Protein 8C3N (pdb70)

Foldseek 3Di:
DAAALQAPLVCVLVVRHFFFLWEEEEAEAPPLQQVLSVLLSQQRQCDPVVSRHPVAAEEEEAAPPPDDLVLNLLLQVVVVHHSVVSSVRYHYDYQP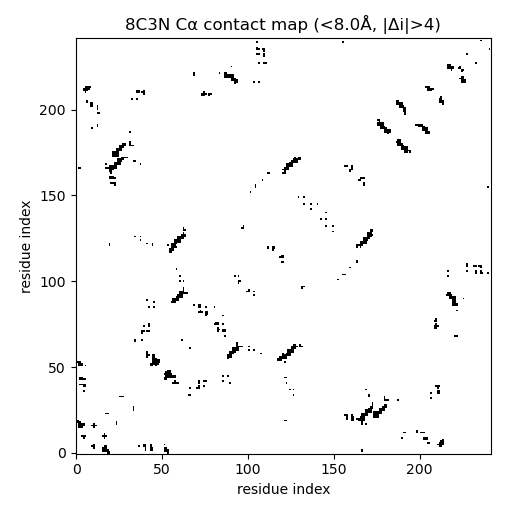ALVSVQVVLVVVLVQQVVQVDSHGYAEYEYEALCPRLCVVCVVNVVDVVSVVSSVVSVVSVSVCSNVRRHGYYHYYVTPWYKYWDADPPRFIKIATDPDPPGDGDIGTWDQDSNRIYD/DDDDAPPVGHDDDDDPVNVVVVCVVPVD

Radius of gyration: 17.11 Å; Cα contacts (8 Å, |Δi|>4): 538; chains: 2; bounding box: 44×44×44 Å

InterPro domains:
  IPR003583 Helix-hairpin-helix DNA-binding motif, class 1 [SM00278] (35-54)
  IPR003583 Helix-hairpin-helix DNA-binding motif, class 1 [SM00278] (68-87)
  IPR003593 AAA+ ATPase domain [SM00382] (130-319)
  IPR010995 DNA repair Rad51/transcription factor NusA, alpha-helical [SSF47794] (31-93)
  IPR011938 DNA recombination/repair protein RadA [MF_00348] (34-349)
  IPR011938 DNA recombination/repair protein RadA [TIGR02236] (37-349)
  IPR013632 Rad51-like, C-terminal [PF08423] (106-349)
  IPR016467 DNA recombination and repair protein, RecA-like [PIRSF005856] (31-349)
  IPR020587 DNA recombination and repair protein RecA, monomer-monomer interface [PS50163] (290-349)
  IPR020588 DNA recombination and repair protein RecA-like, ATP-binding domain [PS50162] (109-285)
  IPR027417 P-loop containing nucleoside triphosphate hydrolase [G3DSA:3.40.50.300] (97-349)
  IPR027417 P-loop containing nucleoside triphosphate hydrolase [SSF52540] (111-348)
  IPR060101 SAM-like helix-hairpin-helix tandem [PF14520] (37-90)

Structure (mmCIF, N/CA/C/O backbone):
data_8C3N
#
_entry.id   8C3N
#
_cell.length_a   143.017
_cell.length_b   37.961
_cell.length_c   43.934
_cell.angle_alpha   90.000
_cell.angle_beta   90.000
_cell.angle_gamma   90.000
#
_symmetry.space_group_name_H-M   'P 21 21 2'
#
loop_
_entity.id
_entity.type
_entity.pdbx_description
1 polymer 'DNA repair and recombination protein RadA'
2 polymer 'Breast cancer type 2 susceptibility protein'
3 non-polymer "ADENOSINE-5'-DIPHOSPHATE"
4 non-polymer 'MAGNESIUM ION'
5 non-polymer 4,6-diethylpyrimidin-2-amine
6 water water
#
loop_
_atom_site.group_PDB
_atom_site.id
_atom_site.type_symbol
_atom_site.label_atom_id
_atom_site.label_alt_id
_atom_site.label_comp_id
_atom_site.label_asym_id
_atom_site.label_entity_id
_atom_site.label_seq_id
_atom_site.pdbx_PDB_ins_code
_atom_site.Cartn_x
_atom_site.Cartn_y
_atom_site.Cartn_z
_atom_site.occupancy
_atom_site.B_iso_or_equiv
_atom_site.auth_seq_id
_atom_site.auth_comp_id
_atom_site.auth_asym_id
_atom_site.auth_atom_id
_atom_site.pdbx_PDB_model_num
ATOM 1 N N . GLY A 1 5 ? 10.36000 -13.76000 -43.98900 1.000 29.61460 111 GLY A N 1
ATOM 2 C CA . GLY A 1 5 ? 11.12900 -14.01400 -45.22300 1.000 23.52202 111 GLY A CA 1
ATOM 3 C C . GLY A 1 5 ? 11.03300 -15.46200 -45.67100 1.000 25.36225 111 GLY A C 1
ATOM 4 O O . GLY A 1 5 ? 10.78900 -16.32900 -44.82300 1.000 22.84579 111 GLY A O 1
ATOM 5 N N . ARG A 1 6 ? 11.21600 -15.69900 -46.96800 1.000 23.29224 112 ARG A N 1
ATOM 6 C CA . ARG A 1 6 ? 11.15500 -17.08600 -47.49700 1.000 20.56039 112 ARG A CA 1
ATOM 7 C C . ARG A 1 6 ? 12.42000 -17.40700 -48.29500 1.000 25.27271 112 ARG A C 1
ATOM 8 O O . ARG A 1 6 ? 12.93200 -16.51000 -48.98100 1.000 28.54075 112 ARG A O 1
ATOM 16 N N . ILE A 1 7 ? 12.91300 -18.63700 -48.16500 1.000 18.63224 113 ILE A N 1
ATOM 17 C CA . ILE A 1 7 ? 14.09000 -19.07100 -48.97000 1.000 18.39594 113 ILE A CA 1
ATOM 18 C C . ILE A 1 7 ? 13.61700 -20.10900 -49.98800 1.000 17.23278 113 ILE A C 1
ATOM 19 O O . ILE A 1 7 ? 12.98900 -21.09600 -49.57700 1.000 18.62524 113 ILE A O 1
ATOM 24 N N . SER A 1 8 ? 13.95300 -19.89700 -51.25300 1.000 18.15345 114 SER A N 1
ATOM 25 C CA . SER A 1 8 ? 13.60100 -20.87300 -52.31000 1.000 19.45018 114 SER A CA 1
ATOM 26 C C . SER A 1 8 ? 14.37800 -22.17400 -52.11500 1.000 18.43595 114 SER A C 1
ATOM 27 O O . SER A 1 8 ? 15.54600 -22.11400 -51.70400 1.000 18.09031 114 SER A O 1
ATOM 30 N N . THR A 1 9 ? 13.74600 -23.29800 -52.43400 1.000 19.05069 115 THR A N 1
ATOM 31 C CA . THR A 1 9 ? 14.41700 -24.61700 -52.36200 1.000 17.57374 115 THR A CA 1
ATOM 32 C C . THR A 1 9 ? 15.19200 -24.86400 -53.65600 1.000 18.49110 115 THR A C 1
ATOM 33 O O . THR A 1 9 ? 15.92200 -25.86300 -53.70500 1.000 20.21993 115 THR A O 1
ATOM 37 N N . GLY A 1 10 ? 15.02300 -23.99800 -54.65800 1.000 17.89573 116 GLY A N 1
ATOM 38 C CA . GLY A 1 10 ? 15.64300 -24.22500 -55.97900 1.000 21.72342 116 GLY A CA 1
ATOM 39 C C . GLY A 1 10 ? 14.61800 -24.80300 -56.94000 1.000 22.35095 116 GLY A C 1
ATOM 40 O O . GLY A 1 10 ? 14.83100 -24.70500 -58.15700 1.000 24.10746 116 GLY A O 1
ATOM 41 N N . SER A 1 11 ? 13.53900 -25.37000 -56.39700 1.000 21.32778 117 SER A N 1
ATOM 42 C CA . SER A 1 11 ? 12.46400 -25.97400 -57.22300 1.000 19.44314 117 SER A CA 1
ATOM 43 C C . SER A 1 11 ? 11.20300 -25.10900 -57.16000 1.000 22.03256 117 SER A C 1
ATOM 44 O O . SER A 1 11 ? 10.66900 -24.92200 -56.05900 1.000 22.57836 117 SER A O 1
ATOM 47 N N . LYS A 1 12 ? 10.72800 -24.64700 -58.31700 1.000 22.84135 118 LYS A N 1
ATOM 48 C CA . LYS A 1 12 ? 9.49400 -23.81700 -58.36700 1.000 25.02302 118 LYS A CA 1
ATOM 49 C C . LYS A 1 12 ? 8.30000 -24.64000 -57.87100 1.000 25.19022 118 LYS A C 1
ATOM 50 O O . LYS A 1 12 ? 7.44600 -24.07400 -57.17700 1.000 26.58206 118 LYS A O 1
ATOM 56 N N . SER A 1 13 ? 8.25900 -25.93300 -58.20200 1.000 25.98871 119 SER A N 1
ATOM 57 C CA . SER A 1 13 ? 7.14200 -26.81900 -57.78000 1.000 26.95374 119 SER A CA 1
ATOM 58 C C . SER A 1 13 ? 7.10300 -26.95800 -56.25400 1.000 23.58291 119 SER A C 1
ATOM 59 O O . SER A 1 13 ? 6.02200 -26.81800 -55.66800 1.000 24.90115 119 SER A O 1
ATOM 62 N N . LEU A 1 14 ? 8.25300 -27.24600 -55.63900 1.000 23.08704 120 LEU A N 1
ATOM 63 C CA . LEU A 1 14 ? 8.30700 -27.42200 -54.16400 1.000 24.47108 120 LEU A CA 1
ATOM 64 C C . LEU A 1 14 ? 8.03100 -26.06900 -53.49100 1.000 20.13506 120 LEU A C 1
ATOM 65 O O . LEU A 1 14 ? 7.33400 -26.04900 -52.47400 1.000 22.40635 120 LEU A O 1
ATOM 70 N N . ASP A 1 15 ? 8.55800 -24.98600 -54.06400 1.000 20.76518 121 ASP A N 1
ATOM 71 C CA . ASP A 1 15 ? 8.30900 -23.63000 -53.50600 1.000 21.52070 121 ASP A CA 1
ATOM 72 C C . ASP A 1 15 ? 6.80100 -23.36100 -53.47400 1.000 22.80802 121 ASP A C 1
ATOM 73 O O . ASP A 1 15 ? 6.31200 -22.82900 -52.46800 1.000 23.54011 121 ASP A O 1
ATOM 78 N N . LYS A 1 16 ? 6.10000 -23.73200 -54.54600 1.000 25.63464 122 LYS A N 1
ATOM 79 C CA . LYS A 1 16 ? 4.63800 -23.47300 -54.61700 1.000 26.81864 122 LYS A CA 1
ATOM 80 C C . LYS A 1 16 ? 3.93600 -24.26200 -53.50700 1.000 24.81161 122 LYS A C 1
ATOM 81 O O . LYS A 1 16 ? 3.05500 -23.69300 -52.84500 1.000 29.50543 122 LYS A O 1
ATOM 87 N N . LEU A 1 17 ? 4.33800 -25.51600 -53.28900 1.000 23.50767 123 LEU A N 1
ATOM 88 C CA . LEU A 1 17 ? 3.75400 -26.33100 -52.19500 1.000 26.47785 123 LEU A CA 1
ATOM 89 C C . LEU A 1 17 ? 4.03700 -25.66600 -50.84200 1.000 27.08328 123 LEU A C 1
ATOM 90 O O . LEU A 1 17 ? 3.17300 -25.76000 -49.95700 1.000 26.79141 123 LEU A O 1
ATOM 95 N N . LEU A 1 18 ? 5.19400 -25.01100 -50.69600 1.000 22.76127 124 LEU A N 1
ATOM 96 C CA . LEU A 1 18 ? 5.60800 -24.42100 -49.39300 1.000 25.32249 124 LEU A CA 1
ATOM 97 C C . LEU A 1 18 ? 5.13800 -22.96700 -49.25500 1.000 25.60153 124 LEU A C 1
ATOM 98 O O . LEU A 1 18 ? 5.47200 -22.34400 -48.23800 1.000 28.34404 124 LEU A O 1
ATOM 103 N N . GLY A 1 19 ? 4.40300 -22.45300 -50.24100 1.000 23.43419 125 GLY A N 1
ATOM 104 C CA . GLY A 1 19 ? 3.91700 -21.06200 -50.18000 1.000 24.00795 125 GLY A CA 1
ATOM 105 C C . GLY A 1 19 ? 5.00000 -20.04700 -50.50300 1.000 23.48485 125 GLY A C 1
ATOM 106 O O . GLY A 1 19 ? 4.86400 -18.90000 -50.05800 1.000 26.57673 125 GLY A O 1
ATOM 107 N N . GLY A 1 20 ? 6.03300 -20.44900 -51.24600 1.000 23.50645 126 GLY A N 1
ATOM 108 C CA . GLY A 1 20 ? 7.10900 -19.52400 -51.65200 1.000 24.76033 126 GLY A CA 1
ATOM 109 C C . GLY A 1 20 ? 8.48900 -20.00400 -51.22900 1.000 23.80943 126 GLY A C 1
ATOM 110 O O . GLY A 1 20 ? 9.47700 -19.52200 -51.79700 1.000 28.55813 126 GLY A O 1
ATOM 111 N N . GLY A 1 21 ? 8.54700 -20.93500 -50.27800 1.000 20.77915 127 GLY A N 1
ATOM 112 C CA . GLY A 1 21 ? 9.83300 -21.44100 -49.76700 1.000 21.45153 127 GLY A CA 1
ATOM 113 C C . GLY A 1 21 ? 9.77000 -21.60200 -48.26100 1.000 18.50421 127 GLY A C 1
ATOM 114 O O . GLY A 1 21 ? 8.67200 -21.47500 -47.69600 1.000 22.30105 127 GLY A O 1
ATOM 115 N N . ILE A 1 22 ? 10.91300 -21.87800 -47.63200 1.000 18.25183 128 ILE A N 1
ATOM 116 C CA . ILE A 1 22 ? 10.90100 -22.11700 -46.16000 1.000 18.25438 128 ILE A CA 1
ATOM 117 C C . ILE A 1 22 ? 10.87200 -20.75500 -45.46300 1.000 19.89204 128 ILE A C 1
ATOM 118 O O . ILE A 1 22 ? 11.52000 -19.82600 -45.96100 1.000 21.27955 128 ILE A O 1
ATOM 123 N N . GLU A 1 23 ? 10.17100 -20.67400 -44.33900 1.000 19.76370 129 GLU A N 1
ATOM 124 C CA . GLU A 1 23 ? 9.96300 -19.36000 -43.68400 1.000 19.03045 129 GLU A CA 1
ATOM 125 C C . GLU A 1 23 ? 10.95500 -19.06400 -42.56500 1.000 19.10745 129 GLU A C 1
ATOM 126 O O . GLU A 1 23 ? 11.33900 -19.99500 -41.84300 1.000 18.95999 129 GLU A O 1
ATOM 132 N N . THR A 1 24 ? 11.29700 -17.78700 -42.39800 1.000 19.01928 130 THR A N 1
ATOM 133 C CA . THR A 1 24 ? 12.11700 -17.39400 -41.22700 1.000 18.55826 130 THR A CA 1
ATOM 134 C C . THR A 1 24 ? 11.18700 -17.39600 -40.01000 1.000 18.99892 130 THR A C 1
ATOM 135 O O . THR A 1 24 ? 9.95900 -17.41800 -40.22000 1.000 21.09110 130 THR A O 1
ATOM 139 N N . GLN A 1 25 ? 11.74700 -17.38500 -38.79900 1.000 20.01945 131 GLN A N 1
ATOM 140 C CA . GLN A 1 25 ? 10.93800 -17.42200 -37.54800 1.000 21.19679 131 GLN A CA 1
ATOM 141 C C . GLN A 1 25 ? 10.12500 -18.72100 -37.50000 1.000 22.43949 131 GLN A C 1
ATOM 142 O O . GLN A 1 25 ? 9.07500 -18.74000 -36.84100 1.000 25.17857 131 GLN A O 1
ATOM 148 N N . ALA A 1 26 ? 10.61700 -19.76900 -38.16100 1.000 20.32203 132 ALA A N 1
ATOM 149 C CA . ALA A 1 26 ? 9.89100 -21.05600 -38.19000 1.000 19.05744 132 ALA A CA 1
ATOM 150 C C . ALA A 1 26 ? 10.86300 -22.22800 -38.30600 1.000 18.97207 132 ALA A C 1
ATOM 151 O O . ALA A 1 26 ? 11.98200 -22.02500 -38.80400 1.000 18.42957 132 ALA A O 1
ATOM 153 N N . ILE A 1 27 ? 10.42300 -23.40600 -37.87200 1.000 17.74840 133 ILE A N 1
ATOM 154 C CA . ILE A 1 27 ? 11.23700 -24.63900 -38.05400 1.000 17.65127 133 ILE A CA 1
ATOM 155 C C . ILE A 1 27 ? 10.56200 -25.46000 -39.15300 1.000 18.50552 133 ILE A C 1
ATOM 156 O O . ILE A 1 27 ? 9.38000 -25.80900 -38.98700 1.000 20.52790 133 ILE A O 1
ATOM 161 N N . THR A 1 28 ? 11.26900 -25.69400 -40.25400 1.000 17.14774 134 THR A N 1
ATOM 162 C CA . THR A 1 28 ? 10.73400 -26.59100 -41.30600 1.000 16.92328 134 THR A CA 1
ATOM 163 C C . THR A 1 28 ? 11.43600 -27.94000 -41.14200 1.000 17.43087 134 THR A C 1
ATOM 164 O O . THR A 1 28 ? 12.67700 -27.95500 -41.10300 1.000 17.19023 134 THR A O 1
ATOM 168 N N . GLU A 1 29 ? 10.66400 -29.01300 -40.99400 1.000 17.69628 135 GLU A N 1
ATOM 169 C CA . GLU A 1 29 ? 11.25700 -30.35400 -40.79100 1.000 19.24326 135 GLU A CA 1
ATOM 170 C C . GLU A 1 29 ? 10.97000 -31.24200 -41.99700 1.000 20.15295 135 GLU A C 1
ATOM 171 O O . GLU A 1 29 ? 9.80700 -31.27100 -42.43400 1.000 21.77101 135 GLU A O 1
ATOM 177 N N A VAL A 1 30 ? 12.02500 -31.69500 -42.67600 0.280 17.94547 136 VAL A N 1
ATOM 178 N N B VAL A 1 30 ? 12.02600 -31.68800 -42.68200 0.720 17.85853 136 VAL A N 1
ATOM 179 C CA A VAL A 1 30 ? 11.84500 -32.61300 -43.83800 0.280 18.74404 136 VAL A CA 1
ATOM 180 C CA B VAL A 1 30 ? 11.83900 -32.62100 -43.83300 0.720 18.69620 136 VAL A CA 1
ATOM 181 C C A VAL A 1 30 ? 12.19800 -34.02900 -43.37900 0.280 17.92746 136 VAL A C 1
ATOM 182 C C B VAL A 1 30 ? 12.18900 -34.02900 -43.35600 0.720 17.82513 136 VAL A C 1
ATOM 183 O O A VAL A 1 30 ? 13.17400 -34.15700 -42.61800 0.280 18.65363 136 VAL A O 1
ATOM 184 O O B VAL A 1 30 ? 13.16200 -34.16600 -42.59500 0.720 18.66694 136 VAL A O 1
ATOM 191 N N . PHE A 1 31 ? 11.24000 -34.95200 -43.50500 1.000 17.49269 137 PHE A N 1
ATOM 192 C CA . PHE A 1 31 ? 11.49500 -36.35100 -43.09800 1.000 17.29023 137 PHE A CA 1
ATOM 193 C C . PHE A 1 31 ? 11.31900 -37.25800 -44.31000 1.000 16.53897 137 PHE A C 1
ATOM 194 O O . PHE A 1 31 ? 10.61800 -36.89700 -45.26400 1.000 18.76937 137 PHE A O 1
ATOM 202 N N . GLY A 1 32 ? 11.99900 -38.39000 -44.25900 1.000 15.86551 138 GLY A N 1
ATOM 203 C CA . GLY A 1 32 ? 11.93300 -39.35500 -45.36600 1.000 18.87831 138 GLY A CA 1
ATOM 204 C C . GLY A 1 32 ? 13.01300 -40.40500 -45.20400 1.000 17.50627 138 GLY A C 1
ATOM 205 O O . GLY A 1 32 ? 13.92600 -40.20100 -44.38500 1.000 18.20443 138 GLY A O 1
ATOM 206 N N . GLU A 1 33 ? 12.90700 -41.48900 -45.96200 1.000 18.12375 139 GLU A N 1
ATOM 207 C CA . GLU A 1 33 ? 13.88900 -42.59400 -45.84800 1.000 19.87629 139 GLU A CA 1
ATOM 208 C C . GLU A 1 33 ? 15.24500 -42.16100 -46.40500 1.000 19.01725 139 GLU A C 1
ATOM 209 O O . GLU A 1 33 ? 15.30900 -41.13000 -47.09400 1.000 18.73233 139 GLU A O 1
ATOM 215 N N . PHE A 1 34 ? 16.28800 -42.92900 -46.09600 1.000 19.33176 140 PHE A N 1
ATOM 216 C CA . PHE A 1 34 ? 17.62800 -42.66400 -46.67000 1.000 17.57424 140 PHE A CA 1
ATOM 217 C C . PHE A 1 34 ? 17.51400 -42.55900 -48.19400 1.000 18.37789 140 PHE A C 1
ATOM 218 O O . PHE A 1 34 ? 16.83800 -43.40600 -48.79800 1.000 20.39642 140 PHE A O 1
ATOM 226 N N . GLY A 1 35 ? 18.15100 -41.55300 -48.79100 1.000 17.27275 141 GLY A N 1
ATOM 227 C CA . GLY A 1 35 ? 18.15400 -41.40100 -50.25900 1.000 17.72394 141 GLY A CA 1
ATOM 228 C C . GLY A 1 35 ? 16.99800 -40.56100 -50.78200 1.000 15.57406 141 GLY A C 1
ATOM 229 O O . GLY A 1 35 ? 16.85500 -40.49600 -52.00800 1.000 20.25544 141 GLY A O 1
ATOM 230 N N . SER A 1 36 ? 16.22200 -39.92300 -49.89900 1.000 16.15897 142 SER A N 1
ATOM 231 C CA . SER A 1 36 ? 15.01300 -39.16500 -50.33400 1.000 16.68968 142 SER A CA 1
ATOM 232 C C . SER A 1 36 ? 15.34700 -37.71400 -50.71800 1.000 17.18972 142 SER A C 1
ATOM 233 O O . SER A 1 36 ? 14.45900 -37.05400 -51.26600 1.000 19.62949 142 SER A O 1
ATOM 236 N N . GLY A 1 37 ? 16.56800 -37.23800 -50.44800 1.000 15.72431 143 GLY A N 1
ATOM 237 C CA . GLY A 1 37 ? 16.98300 -35.87600 -50.85600 1.000 15.39045 143 GLY A CA 1
ATOM 238 C C . GLY A 1 37 ? 17.08200 -34.86300 -49.72100 1.000 15.25501 143 GLY A C 1
ATOM 239 O O . GLY A 1 37 ? 17.25100 -33.67700 -50.01900 1.000 15.21281 143 GLY A O 1
ATOM 240 N N . LYS A 1 38 ? 17.00000 -35.30100 -48.46700 1.000 14.03920 144 LYS A N 1
ATOM 241 C CA . LYS A 1 38 ? 17.00300 -34.35700 -47.31200 1.000 14.16245 144 LYS A CA 1
ATOM 242 C C . LYS A 1 38 ? 18.30300 -33.54300 -47.27200 1.000 13.54358 144 LYS A C 1
ATOM 243 O O . LYS A 1 38 ? 18.22200 -32.31200 -47.14900 1.000 14.57160 144 LYS A O 1
ATOM 249 N N . THR A 1 39 ? 19.45200 -34.21200 -47.37200 1.000 14.63507 145 THR A N 1
ATOM 250 C CA . THR A 1 39 ? 20.77200 -33.52900 -47.29700 1.000 13.92664 145 THR A CA 1
ATOM 251 C C . THR A 1 39 ? 20.98600 -32.65200 -48.53900 1.000 13.53781 145 THR A C 1
ATOM 252 O O . THR A 1 39 ? 21.53900 -31.55700 -48.40300 1.000 14.29107 145 THR A O 1
ATOM 256 N N . GLN A 1 40 ? 20.54700 -33.12500 -49.70100 1.000 15.00765 146 GLN A N 1
ATOM 257 C CA . GLN A 1 40 ? 20.71000 -32.33800 -50.95200 1.000 14.60293 146 GLN A CA 1
ATOM 258 C C . GLN A 1 40 ? 19.87200 -31.05400 -50.86500 1.000 14.04792 146 GLN A C 1
ATOM 259 O O . GLN A 1 40 ? 20.34700 -30.01000 -51.32300 1.000 14.96639 146 GLN A O 1
ATOM 265 N N . LEU A 1 41 ? 18.67900 -31.13700 -50.27800 1.000 14.53960 147 LEU A N 1
ATOM 266 C CA . LEU A 1 41 ? 17.83200 -29.93000 -50.09900 1.000 14.76890 147 LEU A CA 1
ATOM 267 C C . LEU A 1 41 ? 18.53300 -28.96700 -49.13200 1.000 14.51758 147 LEU A C 1
ATOM 268 O O . LEU A 1 41 ? 18.54900 -27.76400 -49.41400 1.000 14.55382 147 LEU A O 1
ATOM 273 N N . ALA A 1 42 ? 19.11800 -29.48800 -48.05200 1.000 14.20918 148 ALA A N 1
ATOM 274 C CA . ALA A 1 42 ? 19.85700 -28.63400 -47.09300 1.000 14.68429 148 ALA A CA 1
ATOM 275 C C . ALA A 1 42 ? 21.00500 -27.91300 -47.81500 1.000 15.58596 148 ALA A C 1
ATOM 276 O O . ALA A 1 42 ? 21.16400 -26.70500 -47.62100 1.000 15.52482 148 ALA A O 1
ATOM 278 N N . HIS A 1 43 ? 21.77700 -28.64400 -48.61900 1.000 14.49905 149 HIS A N 1
ATOM 279 C CA . HIS A 1 43 ? 22.93100 -28.03100 -49.32900 1.000 15.56578 149 HIS A CA 1
ATOM 280 C C . HIS A 1 43 ? 22.43600 -26.93200 -50.27500 1.000 15.31908 149 HIS A C 1
ATOM 281 O O . HIS A 1 43 ? 23.08000 -25.88000 -50.37600 1.000 15.58458 149 HIS A O 1
ATOM 288 N N . THR A 1 44 ? 21.31700 -27.18400 -50.95800 1.000 14.22010 150 THR A N 1
ATOM 289 C CA . THR A 1 44 ? 20.77800 -26.19500 -51.92900 1.000 15.41677 150 THR A CA 1
ATOM 290 C C . THR A 1 44 ? 20.33400 -24.93000 -51.18200 1.000 15.54655 150 THR A C 1
ATOM 291 O O . THR A 1 44 ? 20.66800 -23.82900 -51.64000 1.000 15.55444 150 THR A O 1
ATOM 295 N N . LEU A 1 45 ? 19.61900 -25.09300 -50.06500 1.000 14.31237 151 LEU A N 1
ATOM 296 C CA . LEU A 1 45 ? 19.14500 -23.92900 -49.27100 1.000 14.99307 151 LEU A CA 1
ATOM 297 C C . LEU A 1 45 ? 20.34900 -23.10400 -48.80000 1.000 15.72955 151 LEU A C 1
ATOM 298 O O . LEU A 1 45 ? 20.22600 -21.87400 -48.74600 1.000 15.87437 151 LEU A O 1
ATOM 303 N N . ALA A 1 46 ? 21.46200 -23.76500 -48.47400 1.000 15.49358 152 ALA A N 1
ATOM 304 C CA . ALA A 1 46 ? 22.65900 -23.06100 -47.95200 1.000 15.21987 152 ALA A CA 1
ATOM 305 C C . ALA A 1 46 ? 23.21200 -22.11300 -49.02000 1.000 16.00060 152 ALA A C 1
ATOM 306 O O . ALA A 1 46 ? 23.87200 -21.13200 -48.65300 1.000 16.89557 152 ALA A O 1
ATOM 308 N N . VAL A 1 47 ? 22.95900 -22.41600 -50.29300 1.000 15.90701 153 VAL A N 1
ATOM 309 C CA . VAL A 1 47 ? 23.38500 -21.51700 -51.40600 1.000 15.35665 153 VAL A CA 1
ATOM 310 C C . VAL A 1 47 ? 22.26600 -20.50900 -51.69600 1.000 16.87681 153 VAL A C 1
ATOM 311 O O . VAL A 1 47 ? 22.56600 -19.31100 -51.78600 1.000 17.78640 153 VAL A O 1
ATOM 315 N N . MET A 1 48 ? 21.01900 -20.97200 -51.80000 1.000 15.99445 154 MET A N 1
ATOM 316 C CA . MET A 1 48 ? 19.88800 -20.08300 -52.18900 1.000 16.74008 154 MET A CA 1
ATOM 317 C C . MET A 1 48 ? 19.73000 -18.90800 -51.21600 1.000 17.42705 154 MET A C 1
ATOM 318 O O . MET A 1 48 ? 19.42400 -17.80600 -51.68400 1.000 17.29414 154 MET A O 1
ATOM 323 N N . VAL A 1 49 ? 19.91500 -19.13400 -49.91600 1.000 15.31049 155 VAL A N 1
ATOM 324 C CA . VAL A 1 49 ? 19.69600 -18.05300 -48.90900 1.000 16.36469 155 VAL A CA 1
ATOM 325 C C . VAL A 1 49 ? 20.61100 -16.85900 -49.21800 1.000 17.37164 155 VAL A C 1
ATOM 326 O O . VAL A 1 49 ? 20.26400 -15.73800 -48.81900 1.000 18.27495 155 VAL A O 1
ATOM 330 N N . 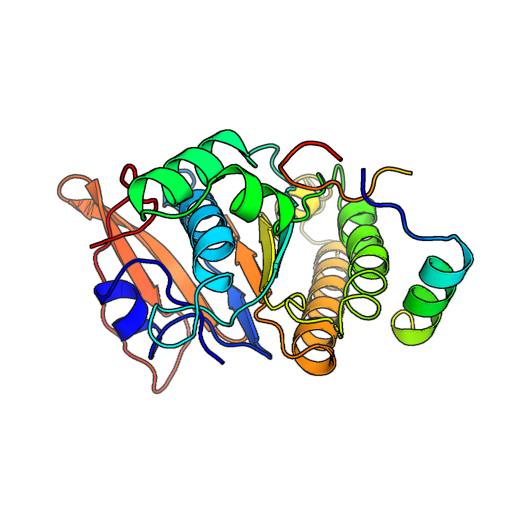GLN A 1 50 ? 21.72100 -17.08700 -49.91800 1.000 18.14411 156 GLN A N 1
ATOM 331 C CA . GLN A 1 50 ? 22.70500 -15.99700 -50.16000 1.000 18.87500 156 GLN A CA 1
ATOM 332 C C . GLN A 1 50 ? 22.21800 -15.05000 -51.26200 1.000 18.85846 156 GLN A C 1
ATOM 333 O O . GLN A 1 50 ? 22.74600 -13.93000 -51.33800 1.000 20.89986 156 GLN A O 1
ATOM 339 N N . LEU A 1 51 ? 21.26200 -15.49100 -52.07900 1.000 19.00376 157 LEU A N 1
ATOM 340 C CA . LEU A 1 51 ? 20.79600 -14.67000 -53.22900 1.000 20.88119 157 LEU A CA 1
ATOM 341 C C . LEU A 1 51 ? 19.87700 -13.54600 -52.75200 1.000 22.06825 157 LEU A C 1
ATOM 342 O O . LEU A 1 51 ? 19.38000 -13.61400 -51.62200 1.000 19.99603 157 LEU A O 1
ATOM 347 N N . PRO A 1 52 ? 19.64100 -12.50100 -53.57300 1.000 19.79837 158 PRO A N 1
ATOM 348 C CA . PRO A 1 52 ? 18.67000 -11.46600 -53.21700 1.000 23.54906 158 PRO A CA 1
ATOM 349 C C . PRO A 1 52 ? 17.24800 -12.04200 -53.28600 1.000 22.94981 158 PRO A C 1
ATOM 350 O O . PRO A 1 52 ? 17.04900 -13.05200 -53.92500 1.000 22.69068 158 PRO A O 1
ATOM 354 N N . PRO A 1 53 ? 16.25800 -11.42000 -52.61800 1.000 24.59766 159 PRO A N 1
ATOM 355 C CA . PRO A 1 53 ? 14.88200 -11.93100 -52.60600 1.000 25.49672 159 PRO A CA 1
ATOM 356 C C . PRO A 1 53 ? 14.29000 -12.16500 -54.00800 1.000 24.57667 159 PRO A C 1
ATOM 357 O O . PRO A 1 53 ? 13.56800 -13.12000 -54.17700 1.000 26.62788 159 PRO A O 1
ATOM 361 N N . GLU A 1 54 ? 14.63000 -11.30800 -54.97000 1.000 26.14600 160 GLU A N 1
ATOM 362 C CA . GLU A 1 54 ? 14.12100 -11.46500 -56.35900 1.000 27.83894 160 GLU A CA 1
ATOM 363 C C . GLU A 1 54 ? 14.60200 -12.79900 -56.93800 1.000 29.38279 160 GLU A C 1
ATOM 364 O O . GLU A 1 54 ? 13.96600 -13.28600 -57.88600 1.000 30.60825 160 GLU A O 1
ATOM 370 N N . GLU A 1 55 ? 15.68800 -13.35200 -56.39300 1.000 24.80837 161 GLU A N 1
ATOM 371 C CA . GLU A 1 55 ? 16.26300 -14.61900 -56.92000 1.000 26.18929 161 GLU A CA 1
ATOM 372 C C . GLU A 1 55 ? 16.02500 -15.77100 -55.93100 1.000 25.94040 161 GLU A C 1
ATOM 373 O O . GLU A 1 55 ? 16.60600 -16.84000 -56.14800 1.000 27.08479 161 GLU A O 1
ATOM 379 N N . GLY A 1 56 ? 15.20000 -15.56200 -54.90300 1.000 22.45062 162 GLY A N 1
ATOM 380 C CA . GLY A 1 56 ? 14.83500 -16.66400 -53.98700 1.000 21.99586 162 GLY A CA 1
ATOM 381 C C . GLY A 1 56 ? 15.59400 -16.68800 -52.66800 1.000 22.04480 162 GLY A C 1
ATOM 382 O O . GLY A 1 56 ? 15.40300 -17.64900 -51.91100 1.000 21.78931 162 GLY A O 1
ATOM 383 N N . GLY A 1 57 ? 16.41300 -15.67500 -52.39200 1.000 19.40844 163 GLY A N 1
ATOM 384 C CA . GLY A 1 57 ? 17.22200 -15.69000 -51.16300 1.000 19.94363 163 GLY A CA 1
ATOM 385 C C . GLY A 1 57 ? 16.88300 -14.56100 -50.20900 1.000 17.91481 163 GLY A C 1
ATOM 386 O O . GLY A 1 57 ? 15.86400 -13.88800 -50.41300 1.000 20.95097 163 GLY A O 1
ATOM 387 N N . LEU A 1 58 ? 17.72400 -14.36900 -49.19400 1.000 19.98847 164 LEU A N 1
ATOM 388 C CA . LEU A 1 58 ? 17.49000 -13.30200 -48.18700 1.000 19.65929 164 LEU A CA 1
ATOM 389 C C . LEU A 1 58 ? 18.79500 -12.53000 -47.96300 1.000 19.10062 164 LEU A C 1
ATOM 390 O O . LEU A 1 58 ? 18.97100 -11.98600 -46.86400 1.000 21.17306 164 LEU A O 1
ATOM 395 N N . ASN A 1 59 ? 19.67000 -12.50800 -48.97000 1.000 19.73478 165 ASN A N 1
ATOM 396 C CA . ASN A 1 59 ? 20.95800 -11.77100 -48.86000 1.000 19.66418 165 ASN A CA 1
ATOM 397 C C . ASN A 1 59 ? 21.63800 -12.18500 -47.55500 1.000 22.04145 165 ASN A C 1
ATOM 398 O O . ASN A 1 59 ? 22.16000 -11.30800 -46.85500 1.000 22.17671 165 ASN A O 1
ATOM 403 N N . GLY A 1 60 ? 21.65800 -13.48600 -47.26400 1.000 18.87296 166 GLY A N 1
ATOM 404 C CA . GLY A 1 60 ? 22.17000 -13.89800 -45.94800 1.000 21.57896 166 GLY A CA 1
ATOM 405 C C . GLY A 1 60 ? 23.23600 -14.97000 -45.95800 1.000 19.83589 166 GLY A C 1
ATOM 406 O O . GLY A 1 60 ? 23.69900 -15.35600 -47.04200 1.000 21.10680 166 GLY A O 1
ATOM 407 N N . SER A 1 61 ? 23.64400 -15.37700 -44.75800 1.000 19.50590 167 SER A N 1
ATOM 408 C CA . SER A 1 61 ? 24.65200 -16.45100 -44.60600 1.000 19.24340 167 SER A CA 1
ATOM 409 C C . SER A 1 61 ? 23.93800 -17.69200 -44.06500 1.000 19.39555 167 SER A C 1
ATOM 410 O O . SER A 1 61 ? 22.80900 -17.55900 -43.56600 1.000 18.04751 167 SER A O 1
ATOM 413 N N . ALA A 1 62 ? 24.58800 -18.84600 -44.16700 1.000 16.77704 168 ALA A N 1
ATOM 414 C CA . ALA A 1 62 ? 23.96100 -20.10200 -43.71300 1.000 16.00255 168 ALA A CA 1
ATOM 415 C C . ALA A 1 62 ? 24.81400 -20.76800 -42.63800 1.000 16.15895 168 ALA A C 1
ATOM 416 O O . ALA A 1 62 ? 26.05000 -20.63700 -42.68900 1.000 17.29280 168 ALA A O 1
ATOM 418 N N . MET A 1 63 ? 24.15700 -21.45200 -41.71000 1.000 16.75455 169 MET A N 1
ATOM 419 C CA . MET A 1 63 ? 24.88200 -22.22800 -40.68100 1.000 17.66242 169 MET A CA 1
ATOM 420 C C . MET A 1 63 ? 24.43600 -23.68300 -40.84300 1.000 15.41236 169 MET A C 1
ATOM 421 O O . MET A 1 63 ? 23.22300 -23.90400 -40.97900 1.000 17.45508 169 MET A O 1
ATOM 426 N N . TYR A 1 64 ? 25.37800 -24.62600 -40.84100 1.000 16.76879 170 TYR A N 1
ATOM 427 C CA . TYR A 1 64 ? 25.03100 -26.04500 -41.10700 1.000 16.23956 170 TYR A CA 1
ATOM 428 C C . TYR A 1 64 ? 25.60400 -26.93900 -40.00400 1.000 16.87207 170 TYR A C 1
ATOM 429 O O . TYR A 1 64 ? 26.83000 -27.05700 -39.91300 1.000 18.25783 170 TYR A O 1
ATOM 438 N N . ILE A 1 65 ? 24.73600 -27.54200 -39.19700 1.000 13.93346 171 ILE A N 1
ATOM 439 C CA . ILE A 1 65 ? 25.19900 -28.52300 -38.17300 1.000 15.79780 171 ILE A CA 1
ATOM 440 C C . ILE A 1 65 ? 25.00000 -29.91600 -38.77500 1.000 15.71945 171 ILE A C 1
ATOM 441 O O . ILE A 1 65 ? 23.84500 -30.26300 -39.08700 1.000 15.92317 171 ILE A O 1
ATOM 446 N N . ASP A 1 66 ? 26.08900 -30.66200 -38.95000 1.000 17.03696 172 ASP A N 1
ATOM 447 C CA . ASP A 1 66 ? 26.04800 -32.00200 -39.58600 1.000 17.18099 172 ASP A CA 1
ATOM 448 C C . ASP A 1 66 ? 26.22200 -33.06600 -38.50100 1.000 17.37123 172 ASP A C 1
ATOM 449 O O . ASP A 1 66 ? 27.23800 -33.02100 -37.80200 1.000 19.55395 172 ASP A O 1
ATOM 454 N N . THR A 1 67 ? 25.26700 -33.98400 -38.37900 1.000 17.57320 173 THR A N 1
ATOM 455 C CA . THR A 1 67 ? 25.38300 -35.07800 -37.38200 1.000 18.36856 173 THR A CA 1
ATOM 456 C C . THR A 1 67 ? 25.65600 -36.40900 -38.08400 1.000 19.39809 173 THR A C 1
ATOM 457 O O . THR A 1 67 ? 25.84600 -37.40200 -37.36800 1.000 20.54975 173 THR A O 1
ATOM 461 N N . GLU A 1 68 ? 25.69700 -36.42800 -39.41800 1.000 17.77863 174 GLU A N 1
ATOM 462 C CA . GLU A 1 68 ? 25.81200 -37.72600 -40.13900 1.000 19.66011 174 GLU A CA 1
ATOM 463 C C . GLU A 1 68 ? 27.05600 -37.77400 -41.03400 1.000 19.89575 174 GLU A C 1
ATOM 464 O O . GLU A 1 68 ? 27.17300 -38.73700 -41.80400 1.000 20.35626 174 GLU A O 1
ATOM 470 N N . ASN A 1 69 ? 27.94200 -36.78700 -40.91100 1.000 17.68081 175 ASN A N 1
ATOM 471 C CA . ASN A 1 69 ? 29.20300 -36.76800 -41.70200 1.000 20.01710 175 ASN A CA 1
ATOM 472 C C . ASN A 1 69 ? 28.87600 -36.73500 -43.20200 1.000 20.44617 175 ASN A C 1
ATOM 473 O O . ASN A 1 69 ? 29.53700 -37.45400 -43.96300 1.000 20.64335 175 ASN A O 1
ATOM 478 N N . THR A 1 70 ? 27.89700 -35.91900 -43.60500 1.000 18.27152 176 THR A N 1
ATOM 479 C CA . THR A 1 70 ? 27.47600 -35.88800 -45.03300 1.000 17.91510 176 THR A CA 1
ATOM 480 C C . THR A 1 70 ? 27.53400 -34.46100 -45.59500 1.000 19.54774 176 THR A C 1
ATOM 481 O O . THR A 1 70 ? 27.00100 -34.25100 -46.69500 1.000 19.45335 176 THR A O 1
ATOM 485 N N . PHE A 1 71 ? 28.16700 -33.53400 -44.87500 1.000 17.97104 177 PHE A N 1
ATOM 486 C CA . PHE A 1 71 ? 28.34000 -32.15900 -45.41100 1.000 18.46328 177 PHE A CA 1
ATOM 487 C C . PHE A 1 71 ? 29.47400 -32.15600 -46.44100 1.000 19.08311 177 PHE A C 1
ATOM 488 O O . PHE A 1 71 ? 30.56400 -32.65500 -46.12600 1.000 21.32328 177 PHE A O 1
ATOM 496 N N . ARG A 1 72 ? 29.22600 -31.58200 -47.62000 1.000 17.24765 178 ARG A N 1
ATOM 497 C CA . ARG A 1 72 ? 30.23500 -31.59900 -48.71100 1.000 19.59744 178 ARG A CA 1
ATOM 498 C C . ARG A 1 72 ? 30.43200 -30.18900 -49.27200 1.000 20.19206 178 ARG A C 1
ATOM 499 O O . ARG A 1 72 ? 29.59200 -29.74300 -50.06700 1.000 19.02503 178 ARG A O 1
ATOM 507 N N . PRO A 1 73 ? 31.52400 -29.48600 -48.91200 1.000 19.46775 179 PRO A N 1
ATOM 508 C CA . PRO A 1 73 ? 31.80500 -28.16600 -49.47800 1.000 19.43857 179 PRO A CA 1
ATOM 509 C C . PRO A 1 73 ? 31.89300 -28.21200 -51.01100 1.000 19.57526 179 PRO A C 1
ATOM 510 O O . PRO A 1 73 ? 31.50500 -27.25600 -51.64100 1.000 19.90949 179 PRO A O 1
ATOM 514 N N . GLU A 1 74 ? 32.40500 -29.31600 -51.56100 1.000 20.50508 180 GLU A N 1
ATOM 515 C CA . GLU A 1 74 ? 32.56800 -29.42700 -53.03600 1.000 20.69569 180 GLU A CA 1
ATOM 516 C C . GLU A 1 74 ? 31.18500 -29.43800 -53.70200 1.000 19.28961 180 GLU A C 1
ATOM 517 O O . GLU A 1 74 ? 31.08500 -28.99000 -54.85300 1.000 18.91287 180 GLU A O 1
ATOM 523 N N . ARG A 1 75 ? 30.16200 -29.92600 -52.99600 1.000 18.37911 181 ARG A N 1
ATOM 524 C CA . ARG A 1 75 ? 28.77700 -29.90500 -53.53700 1.000 16.62098 181 ARG A CA 1
ATOM 525 C C . ARG A 1 75 ? 28.26400 -28.45800 -53.55900 1.000 16.64752 181 ARG A C 1
ATOM 526 O O . ARG A 1 75 ? 27.61800 -28.08000 -54.54100 1.000 17.11942 181 ARG A O 1
ATOM 534 N N . LEU A 1 76 ? 28.55900 -27.67800 -52.51600 1.000 16.56064 182 LEU A N 1
ATOM 535 C CA . LEU A 1 76 ? 28.16900 -26.24300 -52.52200 1.000 16.97410 182 LEU A CA 1
ATOM 536 C C . LEU A 1 76 ? 28.86700 -25.54300 -53.69400 1.000 19.22085 182 LEU A C 1
ATOM 537 O O . LEU A 1 76 ? 28.23700 -24.68900 -54.32900 1.000 18.98225 182 LEU A O 1
ATOM 542 N N . ARG A 1 77 ? 30.13100 -25.89200 -53.94800 1.000 18.30016 183 ARG A N 1
ATOM 543 C CA . ARG A 1 77 ? 30.88300 -25.26700 -55.06800 1.000 19.10092 183 ARG A CA 1
ATOM 544 C C . ARG A 1 77 ? 30.17600 -25.59400 -56.38600 1.000 18.90944 183 ARG A C 1
ATOM 545 O O . ARG A 1 77 ? 30.02400 -24.68400 -57.21200 1.000 20.38770 183 ARG A O 1
ATOM 553 N N . GLU A 1 78 ? 29.77200 -26.85100 -56.56400 1.000 18.97411 184 GLU A N 1
ATOM 554 C CA . GLU A 1 78 ? 29.11800 -27.27800 -57.82800 1.000 18.72558 184 GLU A CA 1
ATOM 555 C C . GLU A 1 78 ? 27.77400 -26.55900 -57.98600 1.000 18.28809 184 GLU A C 1
ATOM 556 O O . GLU A 1 78 ? 27.49300 -26.06600 -59.08700 1.000 18.56101 184 GLU A O 1
ATOM 562 N N . ILE A 1 79 ? 26.97200 -26.52600 -56.92200 1.000 17.86380 185 ILE A N 1
ATOM 563 C CA . ILE A 1 79 ? 25.64900 -25.83600 -56.97100 1.000 18.83918 185 ILE A CA 1
ATOM 564 C C . ILE A 1 79 ? 25.88300 -24.36000 -57.32600 1.000 17.78860 185 ILE A C 1
ATOM 565 O O . ILE A 1 79 ? 25.17800 -23.84200 -58.21300 1.000 19.30101 185 ILE A O 1
ATOM 570 N N . ALA A 1 80 ? 26.85800 -23.72200 -56.67500 1.000 18.76211 186 ALA A N 1
ATOM 571 C CA . ALA A 1 80 ? 27.14900 -22.29300 -56.93500 1.000 18.35113 186 ALA A CA 1
ATOM 572 C C . ALA A 1 80 ? 27.54900 -22.09200 -58.40100 1.000 19.60342 186 ALA A C 1
ATOM 573 O O . ALA A 1 80 ? 26.97100 -21.21100 -59.05200 1.000 20.32574 186 ALA A O 1
ATOM 575 N N . GLN A 1 81 ? 28.48900 -22.89700 -58.89100 1.000 19.96582 187 GLN A N 1
ATOM 576 C CA . GLN A 1 81 ? 28.99600 -22.74700 -60.28000 1.000 24.08302 187 GLN A CA 1
ATOM 577 C C . GLN A 1 81 ? 27.85300 -22.95100 -61.27500 1.000 21.11133 187 GLN A C 1
ATOM 578 O O . GLN A 1 81 ? 27.79000 -22.19600 -62.25700 1.000 23.50223 187 GLN A O 1
ATOM 584 N N . ASN A 1 82 ? 26.97700 -23.92500 -61.02100 1.000 20.18869 188 ASN A N 1
ATOM 585 C CA . ASN A 1 82 ? 25.89500 -24.24300 -61.99200 1.000 20.47124 188 ASN A CA 1
ATOM 586 C C . ASN A 1 82 ? 24.72500 -23.26600 -61.82400 1.000 20.23571 188 ASN A C 1
ATOM 587 O O . ASN A 1 82 ? 23.73900 -23.41200 -62.56400 1.000 22.12209 188 ASN A O 1
ATOM 592 N N . ARG A 1 83 ? 24.82600 -22.31900 -60.88900 1.000 21.07253 189 ARG A N 1
ATOM 593 C CA . ARG A 1 83 ? 23.78600 -21.26500 -60.74600 1.000 21.28087 189 ARG A CA 1
ATOM 594 C C . ARG A 1 83 ? 24.41700 -19.90600 -61.08000 1.000 21.11823 189 ARG A C 1
ATOM 595 O O . ARG A 1 83 ? 23.75000 -18.88900 -60.86600 1.000 24.97359 189 ARG A O 1
ATOM 603 N N . GLY A 1 84 ? 25.65400 -19.90600 -61.58600 1.000 21.86472 190 GLY A N 1
ATOM 604 C CA . GLY A 1 84 ? 26.31400 -18.65500 -62.01800 1.000 22.99294 190 GLY A CA 1
ATOM 605 C C . GLY A 1 84 ? 26.87300 -17.83300 -60.86900 1.000 24.04666 190 GLY A C 1
ATOM 606 O O . GLY A 1 84 ? 27.05200 -16.62100 -61.05900 1.000 26.08113 190 GLY A O 1
ATOM 607 N N . LEU A 1 85 ? 27.13700 -18.46400 -59.72200 1.000 23.41091 191 LEU A N 1
ATOM 608 C CA . LEU A 1 85 ? 27.62800 -17.72900 -58.52600 1.000 23.65222 191 LEU A CA 1
ATOM 609 C C . LEU A 1 85 ? 29.11700 -18.01500 -58.32500 1.000 26.16768 191 LEU A C 1
ATOM 610 O O . LEU A 1 85 ? 29.57400 -19.08100 -58.75200 1.000 27.62647 191 LEU A O 1
ATOM 615 N N . ASP A 1 86 ? 29.83100 -17.10000 -57.67200 1.000 25.40548 192 ASP A N 1
ATOM 616 C CA . ASP A 1 86 ? 31.25800 -17.36300 -57.35600 1.000 27.86399 192 ASP A CA 1
ATOM 617 C C . ASP A 1 86 ? 31.31200 -18.42700 -56.25800 1.000 23.01899 192 ASP A C 1
ATOM 618 O O . ASP A 1 86 ? 30.78500 -18.17100 -55.16700 1.000 24.86101 192 ASP A O 1
ATOM 623 N N . PRO A 1 87 ? 31.94200 -19.59200 -56.50100 1.000 25.46226 193 PRO A N 1
ATOM 624 C CA . PRO A 1 87 ? 31.96100 -20.67600 -55.51500 1.000 23.87611 193 PRO A CA 1
ATOM 625 C C . PRO A 1 87 ? 32.72800 -20.30600 -54.23400 1.000 21.92749 193 PRO A C 1
ATOM 626 O O . PRO A 1 87 ? 32.30800 -20.69900 -53.17600 1.000 23.36408 193 PRO A O 1
ATOM 630 N N . ASP A 1 88 ? 33.82500 -19.55900 -54.37400 1.000 24.63351 194 ASP A N 1
ATOM 631 C CA . ASP A 1 88 ? 34.64700 -19.18700 -53.19200 1.000 24.73111 194 ASP A CA 1
ATOM 632 C C . ASP A 1 88 ? 33.82500 -18.28000 -52.26800 1.000 22.88781 194 ASP A C 1
ATOM 633 O O . ASP A 1 88 ? 33.86700 -18.49000 -51.04500 1.000 25.51637 194 ASP A O 1
ATOM 638 N N . GLU A 1 89 ? 33.08000 -17.33500 -52.84100 1.000 23.86490 195 GLU A N 1
ATOM 639 C CA . GLU A 1 89 ? 32.21700 -16.44200 -52.02500 1.000 26.49624 195 GLU A CA 1
ATOM 640 C C . GLU A 1 89 ? 31.12800 -17.26300 -51.32100 1.000 25.33143 195 GLU A C 1
ATOM 641 O O . GLU A 1 89 ? 30.87400 -17.01700 -50.13500 1.000 24.42364 195 GLU A O 1
ATOM 647 N N . VAL A 1 90 ? 30.51300 -18.20400 -52.04000 1.000 22.41185 196 VAL A N 1
ATOM 648 C CA . VAL A 1 90 ? 29.41000 -19.02200 -51.45600 1.000 20.81152 196 VAL A CA 1
ATOM 649 C C . VAL A 1 90 ? 29.94100 -19.81800 -50.25600 1.000 19.01519 196 VAL A C 1
ATOM 650 O O . VAL A 1 90 ? 29.25400 -19.85900 -49.23200 1.000 20.04364 196 VAL A O 1
ATOM 654 N N . LEU A 1 91 ? 31.12500 -20.41200 -50.38900 1.000 20.88120 197 LEU A N 1
ATOM 655 C CA . LEU A 1 91 ? 31.71900 -21.22900 -49.29300 1.000 19.43193 197 LEU A CA 1
ATOM 656 C C . LEU A 1 91 ? 32.05700 -20.34000 -48.08800 1.000 21.22120 197 LEU A C 1
ATOM 657 O O . LEU A 1 91 ? 31.93300 -20.81500 -46.94900 1.000 22.64505 197 LEU A O 1
ATOM 662 N N . ASP A 1 92 ? 32.45400 -19.09400 -48.34000 1.000 21.87862 198 ASP A N 1
ATOM 663 C CA . ASP A 1 92 ? 32.80700 -18.15800 -47.24200 1.000 25.07984 198 ASP A CA 1
ATOM 664 C C . ASP A 1 92 ? 31.55000 -17.76300 -46.46400 1.000 25.65165 198 ASP A C 1
ATOM 665 O O . ASP A 1 92 ? 31.69700 -17.29900 -45.32600 1.000 30.30859 198 ASP A O 1
ATOM 670 N N . ASN A 1 93 ? 30.36700 -17.95400 -47.05500 1.000 20.19366 199 ASN A N 1
ATOM 671 C CA . ASN A 1 93 ? 29.10200 -17.51400 -46.40700 1.000 23.60378 199 ASN A CA 1
ATOM 672 C C . ASN A 1 93 ? 28.37700 -18.70300 -45.76700 1.000 20.35408 199 ASN A C 1
ATOM 673 O O . ASN A 1 93 ? 27.21200 -18.53600 -45.37500 1.000 21.98450 199 ASN A O 1
ATOM 678 N N . VAL A 1 94 ? 29.04200 -19.85400 -45.68000 1.000 19.55145 200 VAL A N 1
ATOM 679 C CA . VAL A 1 94 ? 28.43000 -21.02800 -44.99400 1.000 20.69372 200 VAL A CA 1
ATOM 680 C C . VAL A 1 94 ? 29.33300 -21.45300 -43.83600 1.000 20.94086 200 VAL A C 1
ATOM 681 O O . VAL A 1 94 ? 30.50100 -21.78200 -44.09300 1.000 24.87019 200 VAL A O 1
ATOM 685 N N . ALA A 1 95 ? 28.80600 -21.41600 -42.61700 1.000 17.71302 201 ALA A N 1
ATOM 686 C CA . ALA A 1 95 ? 29.56000 -21.90800 -41.44700 1.000 18.64188 201 ALA A CA 1
ATOM 687 C C . ALA A 1 95 ? 29.05800 -23.32300 -41.18400 1.000 18.28719 201 ALA A C 1
ATOM 688 O O . ALA A 1 95 ? 27.83900 -23.53900 -41.19300 1.000 19.09855 201 ALA A O 1
ATOM 690 N N A TYR A 1 96 ? 29.98000 -24.26800 -40.98600 0.420 17.21770 202 TYR A N 1
ATOM 691 N N B TYR A 1 96 ? 29.97900 -24.27300 -41.01200 0.580 17.20122 202 TYR A N 1
ATOM 692 C CA A TYR A 1 96 ? 29.57800 -25.68600 -40.80600 0.420 17.95230 202 TYR A CA 1
ATOM 693 C CA B TYR A 1 96 ? 29.56600 -25.68300 -40.79700 0.580 17.92086 202 TYR A CA 1
ATOM 694 C C A TYR A 1 96 ? 30.26200 -26.27900 -39.57300 0.420 17.89029 202 TYR A C 1
ATOM 695 C C B TYR A 1 96 ? 30.25900 -26.27500 -39.56900 0.580 17.86165 202 TYR A C 1
ATOM 696 O O A TYR A 1 96 ? 31.42600 -25.93100 -39.30400 0.420 18.80799 202 TYR A O 1
ATOM 697 O O B TYR A 1 96 ? 31.41400 -25.90800 -39.28600 0.580 18.76037 202 TYR A O 1
ATOM 714 N N . ALA A 1 97 ? 29.58600 -27.20900 -38.89500 1.000 18.70825 203 ALA A N 1
ATOM 715 C CA . ALA A 1 97 ? 30.18300 -27.87100 -37.71400 1.000 18.27534 203 ALA A CA 1
ATOM 716 C C . ALA A 1 97 ? 29.68100 -29.30800 -37.68100 1.000 17.78660 203 ALA A C 1
ATOM 717 O O . ALA A 1 97 ? 28.47300 -29.51700 -37.88600 1.000 18.40984 203 ALA A O 1
ATOM 719 N N . ARG A 1 98 ? 30.58500 -30.25700 -37.48400 1.000 19.48951 204 ARG A N 1
ATOM 720 C CA . ARG A 1 98 ? 30.13400 -31.65000 -37.28800 1.000 19.78161 204 ARG A CA 1
ATOM 721 C C . ARG A 1 98 ? 29.76600 -31.79000 -35.81400 1.000 19.16397 204 ARG A C 1
ATOM 722 O O . ARG A 1 98 ? 30.51500 -31.26600 -34.97400 1.000 25.10710 204 ARG A O 1
ATOM 730 N N . ALA A 1 99 ? 28.63100 -32.41600 -35.52300 1.000 19.93889 205 ALA A N 1
ATOM 731 C CA . ALA A 1 99 ? 28.27000 -32.71100 -34.12100 1.000 19.60235 205 ALA A CA 1
ATOM 732 C C . ALA A 1 99 ? 28.54300 -34.20000 -33.91900 1.000 19.79076 205 ALA A C 1
ATOM 733 O O . ALA A 1 99 ? 28.01400 -34.99000 -34.70700 1.000 20.89618 205 ALA A O 1
ATOM 735 N N . PHE A 1 100 ? 29.36000 -34.56000 -32.92800 1.000 21.22196 206 PHE A N 1
ATOM 736 C CA . PHE A 1 100 ? 29.75400 -35.98500 -32.76100 1.000 21.88101 206 PHE A CA 1
ATOM 737 C C . PHE A 1 100 ? 28.80900 -36.70800 -31.79500 1.000 21.73596 206 PHE A C 1
ATOM 738 O O . PHE A 1 100 ? 28.87200 -37.94500 -31.74200 1.000 23.87728 206 PHE A O 1
ATOM 746 N N . ASN A 1 101 ? 27.97200 -35.96400 -31.07200 1.000 19.77115 207 ASN A N 1
ATOM 747 C CA . ASN A 1 101 ? 26.99700 -36.57100 -30.12600 1.000 22.15778 207 ASN A CA 1
ATOM 748 C C . ASN A 1 101 ? 25.90400 -35.55100 -29.78800 1.000 22.03963 207 ASN A C 1
ATOM 749 O O . ASN A 1 101 ? 26.04000 -34.39400 -30.21100 1.000 20.19772 207 ASN A O 1
ATOM 754 N N . SER A 1 102 ? 24.87100 -35.96200 -29.04800 1.000 20.67652 208 SER A N 1
ATOM 755 C CA . SER A 1 102 ? 23.72300 -35.05600 -28.76000 1.000 22.10001 208 SER A CA 1
ATOM 756 C C . SER A 1 102 ? 24.13900 -33.88600 -27.85700 1.000 23.66096 208 SER A C 1
ATOM 757 O O . SER A 1 102 ? 23.58800 -32.79100 -28.03300 1.000 22.77029 208 SER A O 1
ATOM 760 N N . ASN A 1 103 ? 25.05100 -34.11600 -26.91100 1.000 22.96676 209 ASN A N 1
ATOM 761 C CA . ASN A 1 103 ? 25.55000 -33.00900 -26.05200 1.000 24.24196 209 ASN A CA 1
ATOM 762 C C . ASN A 1 103 ? 26.22100 -31.95700 -26.93900 1.000 22.44182 209 ASN A C 1
ATOM 763 O O . ASN A 1 103 ? 25.91200 -30.76900 -26.78100 1.000 23.56961 209 ASN A O 1
ATOM 768 N N . HIS A 1 104 ? 27.10600 -32.39700 -27.83000 1.000 23.18391 210 HIS A N 1
ATOM 769 C CA . HIS A 1 104 ? 27.83200 -31.47300 -28.74100 1.000 22.32334 210 HIS A CA 1
ATOM 770 C C . HIS A 1 104 ? 26.83500 -30.71300 -29.62100 1.000 22.07294 210 HIS A C 1
ATOM 771 O O . HIS A 1 104 ? 27.01600 -29.50500 -29.84400 1.000 20.68502 210 HIS A O 1
ATOM 778 N N . GLN A 1 105 ? 25.80700 -31.40900 -30.11000 1.000 19.85206 211 GLN A N 1
ATOM 779 C CA . GLN A 1 105 ? 24.78700 -30.78800 -30.99500 1.000 20.50139 211 GLN A CA 1
ATOM 780 C C . GLN A 1 105 ? 24.15900 -29.58700 -30.28300 1.000 20.34999 211 GLN A C 1
ATOM 781 O O . GLN A 1 105 ? 24.01400 -28.52300 -30.90900 1.000 20.30791 211 GLN A O 1
ATOM 787 N N . MET A 1 106 ? 23.80700 -29.76200 -29.00900 1.000 20.09670 212 MET A N 1
ATOM 788 C CA . MET A 1 106 ? 23.17200 -28.67100 -28.22600 1.000 23.26568 212 MET A CA 1
ATOM 789 C C . MET A 1 106 ? 24.20300 -27.56900 -27.95400 1.000 23.29279 212 MET A C 1
ATOM 790 O O . MET A 1 106 ? 23.85200 -26.39200 -28.08200 1.000 23.56666 212 MET A O 1
ATOM 795 N N . GLN A 1 107 ? 25.43000 -27.95000 -27.59700 1.000 21.70630 213 GLN A N 1
ATOM 796 C CA . GLN A 1 107 ? 26.49200 -26.95800 -27.28100 1.000 22.67997 213 GLN A CA 1
ATOM 797 C C . GLN A 1 107 ? 26.72900 -26.05900 -28.49700 1.000 22.93219 213 GLN A C 1
ATOM 798 O O . GLN A 1 107 ? 26.94200 -24.85200 -28.30500 1.000 23.28634 213 GLN A O 1
ATOM 804 N N . LEU A 1 108 ? 26.66700 -26.63300 -29.69900 1.000 19.41666 214 LEU A N 1
ATOM 805 C CA . LEU A 1 108 ? 26.92700 -25.85800 -30.94100 1.000 21.61854 214 LEU A CA 1
ATOM 806 C C . LEU A 1 108 ? 25.86700 -24.76500 -31.13200 1.000 22.99570 214 LEU A C 1
ATOM 807 O O . LEU A 1 108 ? 26.18200 -23.77400 -31.80000 1.000 23.10429 214 LEU A O 1
ATOM 812 N N . LEU A 1 109 ? 24.67700 -24.91900 -30.54600 1.000 21.92562 215 LEU A N 1
ATOM 813 C CA . LEU A 1 109 ? 23.64200 -23.85200 -30.65200 1.000 24.05020 215 LEU A CA 1
ATOM 814 C C . LEU A 1 109 ? 24.07800 -22.60200 -29.87500 1.000 24.75967 215 LEU A C 1
ATOM 815 O O . LEU A 1 109 ? 23.74300 -21.49300 -30.31200 1.000 23.08844 215 LEU A O 1
ATOM 820 N N . TYR A 1 110 ? 24.79300 -22.77700 -28.76300 1.000 22.95626 216 TYR A N 1
ATOM 821 C CA . TYR A 1 110 ? 25.29700 -21.60500 -28.00200 1.000 26.68940 216 TYR A CA 1
ATOM 822 C C . TYR A 1 110 ? 26.35600 -20.88100 -28.83800 1.000 22.51604 216 TYR A C 1
ATOM 823 O O . TYR A 1 110 ? 26.32200 -19.64800 -28.91500 1.000 24.55026 216 TYR A O 1
ATOM 832 N N . GLN A 1 111 ? 27.26000 -21.64200 -29.45200 1.000 23.00223 217 GLN A N 1
ATOM 833 C CA . GLN A 1 111 ? 28.27500 -21.01700 -30.33800 1.000 24.04786 217 GLN A CA 1
ATOM 834 C C . GLN A 1 111 ? 27.56300 -20.35900 -31.52200 1.000 21.80884 217 GLN A C 1
ATOM 835 O O . GLN A 1 111 ? 27.94400 -19.24600 -31.90200 1.000 23.11582 217 GLN A O 1
ATOM 841 N N . ALA A 1 112 ? 26.54000 -21.02300 -32.05600 1.000 20.38199 218 ALA A N 1
ATOM 842 C CA . ALA A 1 112 ? 25.77600 -20.46400 -33.19200 1.000 20.87049 218 ALA A CA 1
ATOM 843 C C . ALA A 1 112 ? 25.16900 -19.11600 -32.80000 1.000 20.38889 218 ALA A C 1
ATOM 844 O O . ALA A 1 112 ? 25.30000 -18.15000 -33.56300 1.000 20.45874 218 ALA A O 1
ATOM 846 N N A SER A 1 113 ? 24.55500 -19.04900 -31.61600 0.460 20.47062 219 SER A N 1
ATOM 847 N N B SER A 1 113 ? 24.57600 -19.04300 -31.60500 0.540 20.45180 219 SER A N 1
ATOM 848 C CA A SER A 1 113 ? 23.93100 -17.78600 -31.14800 0.460 24.00479 219 SER A CA 1
ATOM 849 C CA B SER A 1 113 ? 23.92300 -17.78600 -31.15200 0.540 24.01206 219 SER A CA 1
ATOM 850 C C A SER A 1 113 ? 24.97500 -16.66600 -31.12100 0.460 24.54299 219 SER A C 1
ATOM 851 C C B SER A 1 113 ? 24.95300 -16.65300 -31.06300 0.540 24.55482 219 SER A C 1
ATOM 852 O O A SER A 1 113 ? 24.60900 -15.51500 -31.41400 0.460 22.33575 219 SER A O 1
ATOM 853 O O B SER A 1 113 ? 24.63600 -15.52900 -31.48600 0.540 22.32037 219 SER A O 1
ATOM 858 N N . ALA A 1 114 ? 26.16300 -16.95700 -30.58400 1.000 21.30817 220 ALA A N 1
ATOM 859 C CA . ALA A 1 114 ? 27.23300 -15.93300 -30.49500 1.000 21.94715 220 ALA A CA 1
ATOM 860 C C . ALA A 1 114 ? 27.60600 -15.44500 -31.89900 1.000 22.85836 220 ALA A C 1
ATOM 861 O O . ALA A 1 114 ? 27.77000 -14.23400 -32.08300 1.000 24.69233 220 ALA A O 1
ATOM 863 N N . MET A 1 115 ? 27.74700 -16.37000 -32.84700 1.000 22.26853 221 MET A N 1
ATOM 864 C CA . MET A 1 115 ? 28.08400 -15.99400 -34.24500 1.000 20.34216 221 MET A CA 1
ATOM 865 C C . MET A 1 115 ? 26.94000 -15.17400 -34.85500 1.000 23.26097 221 MET A C 1
ATOM 866 O O . MET A 1 115 ? 27.22300 -14.23400 -35.61300 1.000 22.69239 221 MET A O 1
ATOM 871 N N . MET A 1 116 ? 25.69900 -15.51000 -34.51400 1.000 20.97078 222 MET A N 1
ATOM 872 C CA . MET A 1 116 ? 24.52400 -14.80800 -35.09200 1.000 21.31779 222 MET A CA 1
ATOM 873 C C . MET A 1 116 ? 24.48000 -13.34800 -34.61700 1.000 22.61379 222 MET A C 1
ATOM 874 O O . MET A 1 116 ? 24.27100 -12.45500 -35.44900 1.000 21.92193 222 MET A O 1
ATOM 879 N N A VAL A 1 117 ? 24.75500 -13.11500 -33.33000 0.500 22.99548 223 VAL A N 1
ATOM 880 N N B VAL A 1 117 ? 24.77500 -13.11600 -33.33300 0.500 23.00168 223 VAL A N 1
ATOM 881 C CA A VAL A 1 117 ? 24.73200 -11.72900 -32.77000 0.500 24.71561 223 VAL A CA 1
ATOM 882 C CA B VAL A 1 117 ? 24.72200 -11.72800 -32.77600 0.500 24.71066 223 VAL A CA 1
ATOM 883 C C A VAL A 1 117 ? 25.80300 -10.89700 -33.47500 0.500 26.67932 223 VAL A C 1
ATOM 884 C C B VAL A 1 117 ? 25.81200 -10.88600 -33.44800 0.500 26.69476 223 VAL A C 1
ATOM 885 O O A VAL A 1 117 ? 25.45600 -9.83600 -34.02300 0.500 27.07413 223 VAL A O 1
ATOM 886 O O B VAL A 1 117 ? 25.46600 -9.82300 -33.99000 0.500 27.04544 223 VAL A O 1
ATOM 893 N N . GLU A 1 118 ? 26.98000 -11.48900 -33.68500 1.000 22.79811 224 GLU A N 1
ATOM 894 C CA . GLU A 1 118 ? 28.09800 -10.75600 -34.33200 1.000 25.52225 224 GLU A CA 1
ATOM 895 C C . GLU A 1 118 ? 27.76200 -10.42600 -35.78700 1.000 28.26850 224 GLU A C 1
ATOM 896 O O . GLU A 1 118 ? 27.92800 -9.25400 -36.15500 1.000 28.05390 224 GLU A O 1
ATOM 902 N N A SER A 1 119 ? 27.00900 -11.30600 -36.45400 0.600 24.87194 225 SER A N 1
ATOM 903 N N B SER A 1 119 ? 27.01200 -11.30800 -36.45500 0.400 24.93209 225 SER A N 1
ATOM 904 C CA A SER A 1 119 ? 26.70400 -11.09300 -37.89600 0.600 26.42718 225 SER A CA 1
ATOM 905 C CA B SER A 1 119 ? 26.69000 -11.09900 -37.89400 0.400 26.45183 225 SER A CA 1
ATOM 906 C C A SER A 1 119 ? 25.61300 -10.03100 -38.09300 0.600 26.55857 225 SER A C 1
ATOM 907 C C B SER A 1 119 ? 25.62400 -10.01300 -38.08900 0.400 26.60546 225 SER A C 1
ATOM 908 O O A SER A 1 119 ? 25.31600 -9.72700 -39.26000 0.600 26.42853 225 SER A O 1
ATOM 909 O O B SER A 1 119 ? 25.32200 -9.71900 -39.25900 0.400 26.44175 225 SER A O 1
ATOM 914 N N . LEU A 1 120 ? 24.84900 -9.72900 -37.03900 1.000 25.68323 226 LEU A N 1
ATOM 915 C CA . LEU A 1 120 ? 23.80900 -8.66900 -37.12800 1.000 32.40330 226 LEU A CA 1
ATOM 916 C C . LEU A 1 120 ? 24.50500 -7.33500 -37.43400 1.000 32.67067 226 LEU A C 1
ATOM 917 O O . LEU A 1 120 ? 23.94100 -6.57100 -38.23300 1.000 43.49907 226 LEU A O 1
ATOM 922 N N . THR A 1 122 ? 25.96700 -6.56400 -39.86900 1.000 35.68384 228 THR A N 1
ATOM 923 C CA . THR A 1 122 ? 26.75300 -6.73700 -41.12000 1.000 35.16206 228 THR A CA 1
ATOM 924 C C . THR A 1 122 ? 25.79600 -6.74700 -42.31900 1.000 32.49321 228 THR A C 1
ATOM 925 O O . THR A 1 122 ? 24.57800 -6.70600 -42.09400 1.000 37.46803 228 THR A O 1
ATOM 929 N N . ASP A 1 123 ? 26.33800 -6.80200 -43.53800 1.000 30.66142 229 ASP A N 1
ATOM 930 C CA . ASP A 1 123 ? 25.48800 -6.77400 -44.76000 1.000 35.88484 229 ASP A CA 1
ATOM 931 C C . ASP A 1 123 ? 25.06300 -8.19500 -45.14500 1.000 28.99234 229 ASP A C 1
ATOM 932 O O . ASP A 1 123 ? 24.31500 -8.34000 -46.12000 1.000 30.21047 229 ASP A O 1
ATOM 937 N N . ARG A 1 124 ? 25.53800 -9.19700 -44.40800 1.000 29.62757 230 ARG A N 1
ATOM 938 C CA . ARG A 1 124 ? 25.14100 -10.60000 -44.69200 1.000 25.50386 230 ARG A CA 1
ATOM 939 C C . ARG A 1 124 ? 24.92900 -11.33700 -43.36500 1.000 23.05774 230 ARG A C 1
ATOM 940 O O . ARG A 1 124 ? 25.75500 -12.19400 -43.01100 1.000 25.99129 230 ARG A O 1
ATOM 948 N N . PRO A 1 125 ? 23.84300 -11.03900 -42.62800 1.000 21.27276 231 PRO A N 1
ATOM 949 C CA . PRO A 1 125 ? 23.56000 -11.73100 -41.38100 1.000 21.98543 231 PRO A CA 1
ATOM 950 C C . PRO A 1 125 ? 23.17000 -13.18500 -41.65500 1.000 21.87767 231 PRO A C 1
ATOM 951 O O . PRO A 1 125 ? 22.78100 -13.49400 -42.76000 1.000 20.63753 231 PRO A O 1
ATOM 955 N N . TYR A 1 126 ? 23.30200 -14.04000 -40.64700 1.000 20.01379 232 TYR A N 1
ATOM 956 C CA . TYR A 1 126 ? 22.81700 -15.43100 -40.81800 1.000 18.44566 232 TYR A CA 1
ATOM 957 C C . TYR A 1 126 ? 21.29900 -15.37600 -40.99800 1.000 20.97723 232 TYR A C 1
ATOM 958 O O . TYR A 1 126 ? 20.62400 -14.63300 -40.26900 1.000 21.82022 232 TYR A O 1
ATOM 967 N N . LYS A 1 127 ? 20.79100 -16.13200 -41.96900 1.000 17.48756 233 LYS A N 1
ATOM 968 C CA . LYS A 1 127 ? 19.32700 -16.15700 -42.22700 1.000 19.09079 233 LYS A CA 1
ATOM 969 C C . LYS A 1 127 ? 18.85000 -17.61100 -42.27100 1.000 17.37275 233 LYS A C 1
ATOM 970 O O . LYS A 1 127 ? 17.63900 -17.82400 -42.42400 1.000 18.16594 233 LYS A O 1
ATOM 976 N N . LEU A 1 128 ? 19.78200 -18.55900 -42.13900 1.000 16.00421 234 LEU A N 1
ATOM 977 C CA . LEU A 1 128 ? 19.40600 -19.99200 -42.22900 1.000 16.03993 234 LEU A CA 1
ATOM 978 C C . LEU A 1 128 ? 20.24700 -20.83900 -41.27500 1.000 16.90084 234 LEU A C 1
ATOM 979 O O . LEU A 1 128 ? 21.47500 -20.67100 -41.26800 1.000 16.36859 234 LEU A O 1
ATOM 984 N N . LEU A 1 129 ? 19.58900 -21.69800 -40.50100 1.000 14.43312 235 LEU A N 1
ATOM 985 C CA . LEU A 1 129 ? 20.31800 -22.66600 -39.64000 1.000 15.03552 235 LEU A CA 1
ATOM 986 C C . LEU A 1 129 ? 19.81200 -24.06000 -40.01500 1.000 15.60501 235 LEU A C 1
ATOM 987 O O . LEU A 1 129 ? 18.59900 -24.29400 -39.91900 1.000 16.26233 235 LEU A O 1
ATOM 992 N N . ILE A 1 130 ? 20.72800 -24.92900 -40.42500 1.000 14.58333 236 ILE A N 1
ATOM 993 C CA . ILE A 1 130 ? 20.37000 -26.31700 -40.82000 1.000 14.62154 236 ILE A CA 1
ATOM 994 C C . ILE A 1 130 ? 20.84200 -27.30500 -39.75100 1.000 14.83495 236 ILE A C 1
ATOM 995 O O . ILE A 1 130 ? 21.96600 -27.14100 -39.26000 1.000 15.25134 236 ILE A O 1
ATOM 1000 N N . VAL A 1 131 ? 19.99000 -28.26000 -39.37400 1.000 14.47357 237 VAL A N 1
ATOM 1001 C CA . VAL A 1 131 ? 20.44400 -29.36400 -38.47900 1.000 15.84671 237 VAL A CA 1
ATOM 1002 C C . VAL A 1 131 ? 20.14200 -30.65600 -39.24300 1.000 14.34826 237 VAL A C 1
ATOM 1003 O O . VAL A 1 131 ? 18.96000 -31.01700 -39.34900 1.000 15.50971 237 VAL A O 1
ATOM 1007 N N . ASP A 1 132 ? 21.17900 -31.28400 -39.79000 1.000 14.33718 238 ASP A N 1
ATOM 1008 C CA . ASP A 1 132 ? 21.02600 -32.52500 -40.58600 1.000 15.28277 238 ASP A CA 1
ATOM 1009 C C . ASP A 1 132 ? 21.89500 -33.59800 -39.92500 1.000 15.90379 238 ASP A C 1
ATOM 1010 O O . ASP A 1 132 ? 23.09400 -33.63700 -40.23500 1.000 16.66345 238 ASP A O 1
ATOM 1015 N N . SER A 1 133 ? 21.34000 -34.38300 -38.99600 1.000 16.32003 239 SER A N 1
ATOM 1016 C CA . SER A 1 133 ? 19.88400 -34.56800 -38.77900 1.000 17.94173 239 SER A CA 1
ATOM 1017 C C . SER A 1 133 ? 19.52000 -34.21000 -37.33800 1.000 17.93021 239 SER A C 1
ATOM 1018 O O . SER A 1 133 ? 20.40900 -34.23400 -36.47500 1.000 18.67778 239 SER A O 1
ATOM 1021 N N . LEU A 1 134 ? 18.24600 -33.92100 -37.09800 1.000 18.31322 240 LEU A N 1
ATOM 1022 C CA . LEU A 1 134 ? 17.77400 -33.52900 -35.74900 1.000 19.04606 240 LEU A CA 1
ATOM 1023 C C . LEU A 1 134 ? 17.83600 -34.70600 -34.77600 1.000 21.39572 240 LEU A C 1
ATOM 1024 O O . LEU A 1 134 ? 18.14900 -34.46400 -33.60200 1.000 20.74798 240 LEU A O 1
ATOM 1029 N N . THR A 1 135 ? 17.60900 -35.93200 -35.25200 1.000 17.87605 241 THR A N 1
ATOM 1030 C CA . THR A 1 135 ? 17.43400 -37.06800 -34.30600 1.000 20.36526 241 THR A CA 1
ATOM 1031 C C . THR A 1 135 ? 18.44600 -38.21600 -34.41500 1.000 20.39055 241 THR A C 1
ATOM 1032 O O . THR A 1 135 ? 18.31900 -39.14000 -33.60000 1.000 20.65220 241 THR A O 1
ATOM 1036 N N . SER A 1 136 ? 19.40800 -38.17900 -35.33600 1.000 17.59292 242 SER A N 1
ATOM 1037 C CA . SER A 1 136 ? 20.30300 -39.36000 -35.50200 1.000 18.44025 242 SER A CA 1
ATOM 1038 C C . SER A 1 136 ? 21.01400 -39.71100 -34.18700 1.000 19.37191 242 SER A C 1
ATOM 1039 O O . SER A 1 136 ? 21.03900 -40.89900 -33.83800 1.000 20.13720 242 SER A O 1
ATOM 1042 N N . HIS A 1 137 ? 21.57300 -38.71700 -33.49400 1.000 17.61785 243 HIS A N 1
ATOM 1043 C CA . HIS A 1 137 ? 22.34400 -38.99900 -32.25100 1.000 19.02379 243 HIS A CA 1
ATOM 1044 C C . HIS A 1 137 ? 21.40800 -39.50900 -31.14700 1.000 21.09800 243 HIS A C 1
ATOM 1045 O O . HIS A 1 137 ? 21.78800 -40.42800 -30.40800 1.000 21.55000 243 HIS A O 1
ATOM 1052 N N . PHE A 1 138 ? 20.22000 -38.91800 -31.03300 1.000 21.59266 244 PHE A N 1
ATOM 1053 C CA . PHE A 1 138 ? 19.25500 -39.37200 -30.00000 1.000 22.07140 244 PHE A CA 1
ATOM 1054 C C . PHE A 1 138 ? 18.91300 -40.84700 -30.24200 1.000 25.87851 244 PHE A C 1
ATOM 1055 O O . PHE A 1 138 ? 18.84900 -41.61500 -29.27200 1.000 27.25742 244 PHE A O 1
ATOM 1063 N N . ARG A 1 139 ? 18.70600 -41.22700 -31.50100 1.000 22.52537 245 ARG A N 1
ATOM 1064 C CA . ARG A 1 139 ? 18.31600 -42.62600 -31.81600 1.000 24.71966 245 ARG A CA 1
ATOM 1065 C C . ARG A 1 139 ? 19.44700 -43.59000 -31.45800 1.000 25.17255 245 ARG A C 1
ATOM 1066 O O . ARG A 1 139 ? 19.17900 -44.54100 -30.70400 1.000 24.04267 245 ARG A O 1
ATOM 1074 N N A SER A 1 140 ? 20.69200 -43.19700 -31.73900 0.350 22.30546 246 SER A N 1
ATOM 1075 N N B SER A 1 140 ? 20.69200 -43.20400 -31.74900 0.650 22.22280 246 SER A N 1
ATOM 1076 C CA A SER A 1 140 ? 21.85500 -44.08600 -31.47200 0.350 22.91719 246 SER A CA 1
ATOM 1077 C CA B SER A 1 140 ? 21.85500 -44.08800 -31.47300 0.650 22.83636 246 SER A CA 1
ATOM 1078 C C A SER A 1 140 ? 22.17100 -44.14700 -29.97400 0.350 23.88592 246 SER A C 1
ATOM 1079 C C B SER A 1 140 ? 22.16600 -44.14800 -29.97400 0.650 23.83518 246 SER A C 1
ATOM 1080 O O A SER A 1 140 ? 22.31800 -45.27100 -29.46300 0.350 25.63540 246 SER A O 1
ATOM 1081 O O B SER A 1 140 ? 22.34700 -45.26400 -29.46400 0.650 25.61187 246 SER A O 1
ATOM 1086 N N . GLU A 1 141 ? 21.98300 -43.03200 -29.26400 1.000 21.07499 247 GLU A N 1
ATOM 1087 C CA . GLU A 1 141 ? 22.32900 -42.98700 -27.81400 1.000 22.26972 247 GLU A CA 1
ATOM 1088 C C . GLU A 1 141 ? 21.29200 -43.71900 -26.95100 1.000 24.17312 247 GLU A C 1
ATOM 1089 O O . GLU A 1 141 ? 21.65200 -44.08300 -25.82600 1.000 25.39147 247 GLU A O 1
ATOM 1095 N N . TYR A 1 142 ? 20.07800 -43.93600 -27.45500 1.000 25.20897 248 TYR A N 1
ATOM 1096 C CA . TYR A 1 142 ? 19.00700 -44.55100 -26.62100 1.000 23.87862 248 TYR A CA 1
ATOM 1097 C C . TYR A 1 142 ? 18.61100 -45.93200 -27.15100 1.000 27.96194 248 TYR A C 1
ATOM 1098 O O . TYR A 1 142 ? 17.50700 -46.39700 -26.83900 1.000 28.32901 248 TYR A O 1
ATOM 1107 N N . ILE A 1 143 ? 19.49300 -46.56600 -27.92400 1.000 27.50785 249 ILE A N 1
ATOM 1108 C CA . ILE A 1 143 ? 19.21600 -47.96000 -28.37300 1.000 30.81458 249 ILE A CA 1
ATOM 1109 C C . ILE A 1 143 ? 19.03900 -48.82500 -27.12300 1.000 32.31929 249 ILE A C 1
ATOM 1110 O O . ILE A 1 143 ? 19.88400 -48.73100 -26.22300 1.000 32.12909 249 ILE A O 1
ATOM 1115 N N . GLY A 1 144 ? 17.96700 -49.61600 -27.07300 1.000 30.26356 250 GLY A N 1
ATOM 1116 C CA . GLY A 1 144 ? 17.70200 -50.47700 -25.90300 1.000 36.16189 250 GLY A CA 1
ATOM 1117 C C . GLY A 1 144 ? 17.07900 -49.70200 -24.75800 1.000 34.54929 250 GLY A C 1
ATOM 1118 O O . GLY A 1 144 ? 16.75300 -50.33100 -23.73900 1.000 38.93336 250 GLY A O 1
ATOM 1119 N N . ARG A 1 145 ? 16.92400 -48.38500 -24.91800 1.000 33.24959 251 ARG A N 1
ATOM 1120 C CA . ARG A 1 145 ? 16.36700 -47.52800 -23.83800 1.000 35.78498 251 ARG A CA 1
ATOM 1121 C C . ARG A 1 145 ? 15.33400 -46.57100 -24.43800 1.000 35.08673 251 ARG A C 1
ATOM 1122 O O . ARG A 1 145 ? 15.27200 -45.42400 -23.97800 1.000 34.61680 251 ARG A O 1
ATOM 1130 N N . GLY A 1 146 ? 14.55600 -47.02300 -25.42400 1.000 40.55653 252 GLY A N 1
ATOM 1131 C CA . GLY A 1 146 ? 13.61700 -46.12900 -26.13300 1.000 43.25607 252 GLY A CA 1
ATOM 1132 C C . GLY A 1 146 ? 12.52300 -45.55800 -25.25100 1.000 48.69224 252 GLY A C 1
ATOM 1133 O O . GLY A 1 146 ? 11.98500 -44.49600 -25.60600 1.000 55.59640 252 GLY A O 1
ATOM 1134 N N . ALA A 1 147 ? 12.20400 -46.22600 -24.14500 1.000 46.41247 253 ALA A N 1
ATOM 1135 C CA . ALA A 1 147 ? 11.09200 -45.77600 -23.27500 1.000 49.50734 253 ALA A CA 1
ATOM 1136 C C . ALA A 1 147 ? 11.54700 -44.66400 -22.32100 1.000 45.37230 253 ALA A C 1
ATOM 1137 O O . ALA A 1 147 ? 10.67800 -44.09500 -21.64400 1.000 41.82086 253 ALA A O 1
ATOM 1139 N N . LEU A 1 148 ? 12.84600 -44.36700 -22.26800 1.000 37.04321 254 LEU A N 1
ATOM 1140 C CA . LEU A 1 148 ? 13.34600 -43.36500 -21.28800 1.000 31.19655 254 LEU A CA 1
ATOM 1141 C C . LEU A 1 148 ? 12.82300 -41.96800 -21.64500 1.000 28.57370 254 LEU A C 1
ATOM 1142 O O . LEU A 1 148 ? 13.01700 -41.54100 -22.79100 1.000 30.63749 254 LEU A O 1
ATOM 1147 N N . ALA A 1 149 ? 12.23300 -41.27200 -20.67200 1.000 31.77361 255 ALA A N 1
ATOM 1148 C CA . ALA A 1 149 ? 11.70600 -39.90800 -20.90000 1.000 30.24140 255 ALA A CA 1
ATOM 1149 C C . ALA A 1 149 ? 12.84000 -38.94700 -21.27600 1.000 28.09722 255 ALA A C 1
ATOM 1150 O O . ALA A 1 149 ? 12.56200 -37.96200 -21.96900 1.000 26.73725 255 ALA A O 1
ATOM 1152 N N . GLU A 1 150 ? 14.06700 -39.23700 -20.84600 1.000 27.77487 256 GLU A N 1
ATOM 1153 C CA . GLU A 1 150 ? 15.21800 -38.32400 -21.08300 1.000 27.51790 256 GLU A CA 1
ATOM 1154 C C . GLU A 1 150 ? 15.38300 -38.03000 -22.57800 1.000 25.40958 256 GLU A C 1
ATOM 1155 O O . GLU A 1 150 ? 15.67900 -36.87800 -22.92100 1.000 24.65852 256 GLU A O 1
ATOM 1161 N N . ARG A 1 151 ? 15.21000 -39.04000 -23.42900 1.000 25.55297 257 ARG A N 1
ATOM 1162 C CA . ARG A 1 151 ? 15.41500 -38.84000 -24.88900 1.000 26.25685 257 ARG A CA 1
ATOM 1163 C C . ARG A 1 151 ? 14.45300 -37.75900 -25.39300 1.000 22.55674 257 ARG A C 1
ATOM 1164 O O . ARG A 1 151 ? 14.91400 -36.82000 -26.05700 1.000 24.83750 257 ARG A O 1
ATOM 1172 N N . GLN A 1 152 ? 13.16800 -37.88900 -25.06600 1.000 26.07667 258 GLN A N 1
ATOM 1173 C CA . GLN A 1 152 ? 12.14900 -36.90800 -25.52200 1.000 27.02590 258 GLN A CA 1
ATOM 1174 C C . GLN A 1 152 ? 12.42400 -35.54500 -24.87900 1.000 23.55990 258 GLN A C 1
ATOM 1175 O O . GLN A 1 152 ? 12.23700 -34.52800 -25.55700 1.000 23.19473 258 GLN A O 1
ATOM 1181 N N . GLN A 1 153 ? 12.85400 -35.54300 -23.61800 1.000 24.17175 259 GLN A N 1
ATOM 1182 C CA . GLN A 1 153 ? 13.09000 -34.26600 -22.89600 1.000 22.71855 259 GLN A CA 1
ATOM 1183 C C . GLN A 1 153 ? 14.27200 -33.53200 -23.53500 1.000 21.59300 259 GLN A C 1
ATOM 1184 O O . GLN A 1 153 ? 14.19900 -32.30200 -23.67400 1.000 23.41817 259 GLN A O 1
ATOM 1190 N N . LYS A 1 154 ? 15.31700 -34.27500 -23.89800 1.000 21.98996 260 LYS A N 1
ATOM 1191 C CA . LYS A 1 154 ? 16.49800 -33.63900 -24.54000 1.000 23.64484 260 LYS A CA 1
ATOM 1192 C C . LYS A 1 154 ? 16.09600 -33.06200 -25.90000 1.000 22.46344 260 LYS A C 1
ATOM 1193 O O . LYS A 1 154 ? 16.52900 -31.94700 -26.22400 1.000 22.90158 260 LYS A O 1
ATOM 1199 N N . LEU A 1 155 ? 15.29500 -33.80800 -26.66100 1.000 21.16688 261 LEU A N 1
ATOM 1200 C CA . LEU A 1 155 ? 14.86400 -33.33200 -28.00200 1.000 21.43942 261 LEU A CA 1
ATOM 1201 C C . LEU A 1 155 ? 13.98500 -32.09100 -27.82600 1.000 20.91327 261 LEU A C 1
ATOM 1202 O O . LEU A 1 155 ? 14.15000 -31.13900 -28.59700 1.000 19.72750 261 LEU A O 1
ATOM 1207 N N . ALA A 1 156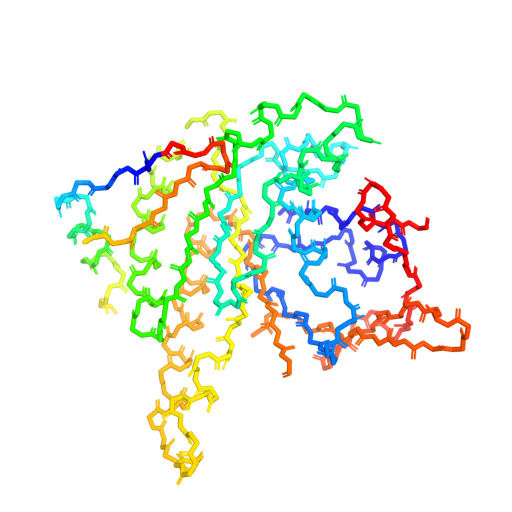 ? 13.10200 -32.10900 -26.82700 1.000 21.98196 262 ALA A N 1
ATOM 1208 C CA . ALA A 1 156 ? 12.23500 -30.94100 -26.55400 1.000 21.66402 262 ALA A CA 1
ATOM 1209 C C . ALA A 1 156 ? 13.09600 -29.70600 -26.25700 1.000 22.41507 262 ALA A C 1
ATOM 1210 O O . ALA A 1 156 ? 12.78500 -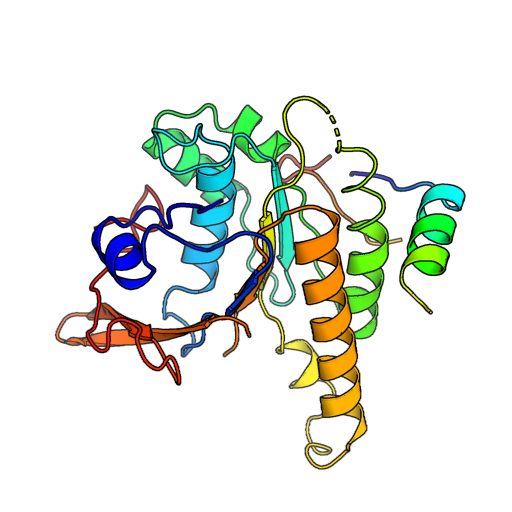28.63400 -26.79000 1.000 22.72917 262 ALA A O 1
ATOM 1212 N N . ARG A 1 157 ? 14.13600 -29.86500 -25.43200 1.000 22.21821 263 ARG A N 1
ATOM 1213 C CA . ARG A 1 157 ? 15.01900 -28.71300 -25.10500 1.000 23.50723 263 ARG A CA 1
ATOM 1214 C C . ARG A 1 157 ? 15.71000 -28.20300 -26.37800 1.000 20.19760 263 ARG A C 1
ATOM 1215 O O . ARG A 1 157 ? 15.84100 -26.99400 -26.54500 1.000 21.97062 263 ARG A O 1
ATOM 1223 N N . PHE A 1 158 ? 16.14500 -29.11600 -27.24200 1.000 19.47166 264 PHE A N 1
ATOM 1224 C CA . PHE A 1 158 ? 16.85400 -28.72100 -28.48000 1.000 20.55158 264 PHE A CA 1
ATOM 1225 C C . PHE A 1 158 ? 15.90300 -27.92000 -29.38900 1.000 19.67780 264 PHE A C 1
ATOM 1226 O O . PHE A 1 158 ? 16.28100 -26.87200 -29.88500 1.000 19.03327 264 PHE A O 1
ATOM 1234 N N . LEU A 1 159 ? 14.68000 -28.42000 -29.56600 1.000 18.71904 265 LEU A N 1
ATOM 1235 C CA . LEU A 1 159 ? 13.68000 -27.71800 -30.40600 1.000 19.50812 265 LEU A CA 1
ATOM 1236 C C . LEU A 1 159 ? 13.31600 -26.35400 -29.80400 1.000 19.95466 265 LEU A C 1
ATOM 1237 O O . LEU A 1 159 ? 13.17300 -25.41000 -30.55900 1.000 20.92498 265 LEU A O 1
ATOM 1242 N N . ARG A 1 160 ? 13.19800 -26.28100 -28.47700 1.000 20.79509 266 ARG A N 1
ATOM 1243 C CA . ARG A 1 160 ? 12.89700 -24.98600 -27.81400 1.000 21.23193 266 ARG A CA 1
ATOM 1244 C C . ARG A 1 160 ? 13.99100 -23.97100 -28.16700 1.000 21.43377 266 ARG A C 1
ATOM 1245 O O . ARG A 1 160 ? 13.65100 -22.82300 -28.50400 1.000 21.82614 266 ARG A O 1
ATOM 1253 N N . MET A 1 161 ? 15.25000 -24.39600 -28.10300 1.000 19.07957 267 MET A N 1
ATOM 1254 C CA . MET A 1 161 ? 16.37700 -23.48200 -28.42200 1.000 20.99776 267 MET A CA 1
ATOM 1255 C C . MET A 1 161 ? 16.31200 -23.07900 -29.90300 1.000 19.38094 267 MET A C 1
ATOM 1256 O O . MET A 1 161 ? 16.54400 -21.90100 -30.20400 1.000 20.24719 267 MET A O 1
ATOM 1261 N N . LEU A 1 162 ? 15.99100 -24.02800 -30.78600 1.000 18.74809 268 LEU A N 1
ATOM 1262 C CA . LEU A 1 162 ? 15.90900 -23.71900 -32.23900 1.000 18.31968 268 LEU A CA 1
ATOM 1263 C C . LEU A 1 162 ? 14.82500 -22.65900 -32.47900 1.000 18.11461 268 LEU A C 1
ATOM 1264 O O . LEU A 1 162 ? 15.07200 -21.74100 -33.26900 1.000 19.37392 268 LEU A O 1
ATOM 1269 N N . HIS A 1 163 ? 13.66800 -22.80000 -31.82500 1.000 18.81793 269 HIS A N 1
ATOM 1270 C CA . HIS A 1 163 ? 12.56500 -21.81300 -31.98100 1.000 20.12315 269 HIS A CA 1
ATOM 1271 C C . HIS A 1 163 ? 13.04600 -20.44600 -31.48700 1.000 22.79189 269 HIS A C 1
ATOM 1272 O O . HIS A 1 163 ? 12.77800 -19.42400 -32.14100 1.000 20.99456 269 HIS A O 1
ATOM 1279 N N . ARG A 1 164 ? 13.76100 -20.43700 -30.36100 1.000 21.90475 270 ARG A N 1
ATOM 1280 C CA . ARG A 1 164 ? 14.27400 -19.15900 -29.79700 1.000 21.91742 270 ARG A CA 1
ATOM 1281 C C . ARG A 1 164 ? 15.20900 -18.48400 -30.80800 1.000 22.09368 270 ARG A C 1
ATOM 1282 O O . ARG A 1 164 ? 15.08400 -17.27100 -31.00400 1.000 22.85715 270 ARG A O 1
ATOM 1290 N N . LEU A 1 165 ? 16.10800 -19.25100 -31.42500 1.000 20.40416 271 LEU A N 1
ATOM 1291 C CA . LEU A 1 165 ? 17.05700 -18.68100 -32.41700 1.000 20.87491 271 LEU A CA 1
ATOM 1292 C C . LEU A 1 165 ? 16.28400 -18.17100 -33.63900 1.000 19.42650 271 LEU A C 1
ATOM 1293 O O . LEU A 1 165 ? 16.58700 -17.06400 -34.10400 1.000 20.43340 271 LEU A O 1
ATOM 1298 N N . ALA A 1 166 ? 15.32600 -18.95700 -34.13100 1.000 18.78621 272 ALA A N 1
ATOM 1299 C CA . ALA A 1 166 ? 14.54100 -18.55600 -35.32000 1.000 19.66676 272 ALA A CA 1
ATOM 1300 C C . ALA A 1 166 ? 13.87100 -17.20300 -35.06200 1.000 21.35443 272 ALA A C 1
ATOM 1301 O O . ALA A 1 166 ? 13.90500 -16.34600 -35.95600 1.000 21.73129 272 ALA A O 1
ATOM 1303 N N . ASN A 1 167 ? 13.28900 -17.03300 -33.87500 1.000 21.72879 273 ASN A N 1
ATOM 1304 C CA . ASN A 1 167 ? 12.54800 -15.78400 -33.55700 1.000 24.44681 273 ASN A CA 1
ATOM 1305 C C . ASN A 1 167 ? 13.50500 -14.62500 -33.25200 1.000 25.63103 273 ASN A C 1
ATOM 1306 O O . ASN A 1 167 ? 13.27000 -13.53000 -33.77900 1.000 26.98027 273 ASN A O 1
ATOM 1311 N N . GLU A 1 168 ? 14.53900 -14.85000 -32.44100 1.000 22.64028 274 GLU A N 1
ATOM 1312 C CA . GLU A 1 168 ? 15.43800 -13.73800 -32.02500 1.000 23.31640 274 GLU A CA 1
ATOM 1313 C C . GLU A 1 168 ? 16.23000 -13.18900 -33.21200 1.000 25.75047 274 GLU A C 1
ATOM 1314 O O . GLU A 1 168 ? 16.46900 -11.97200 -33.24100 1.000 25.30178 274 GLU A O 1
ATOM 1320 N N . PHE A 1 169 ? 16.64200 -14.05000 -34.13800 1.000 22.42856 275 PHE A N 1
ATOM 1321 C CA . PHE A 1 169 ? 17.53200 -13.59000 -35.23500 1.000 20.93000 275 PHE A CA 1
ATOM 1322 C C . PHE A 1 169 ? 16.78800 -13.50500 -36.57500 1.000 21.62819 275 PHE A C 1
ATOM 1323 O O . PHE A 1 169 ? 17.44700 -13.18500 -37.57300 1.000 23.75583 275 PHE A O 1
ATOM 1331 N N . ASP A 1 170 ? 15.48000 -13.77000 -36.58600 1.000 21.10302 276 ASP A N 1
ATOM 1332 C CA . ASP A 1 170 ? 14.69800 -13.77100 -37.85300 1.000 20.92525 276 ASP A CA 1
ATOM 1333 C C . ASP A 1 170 ? 15.40600 -14.71100 -38.82600 1.000 20.54407 276 ASP A C 1
ATOM 1334 O O . ASP A 1 170 ? 15.68300 -14.30200 -39.96500 1.000 21.23448 276 ASP A O 1
ATOM 1339 N N A ILE A 1 171 ? 15.55200 -15.98100 -38.43800 0.670 18.92826 277 ILE A N 1
ATOM 1340 N N B ILE A 1 171 ? 15.52300 -15.98700 -38.44700 0.330 18.96718 277 ILE A N 1
ATOM 1341 C CA A ILE A 1 171 ? 16.25400 -16.96500 -39.31100 0.670 19.54271 277 ILE A CA 1
ATOM 1342 C CA B ILE A 1 171 ? 16.25800 -16.96800 -39.29500 0.330 19.53901 277 ILE A C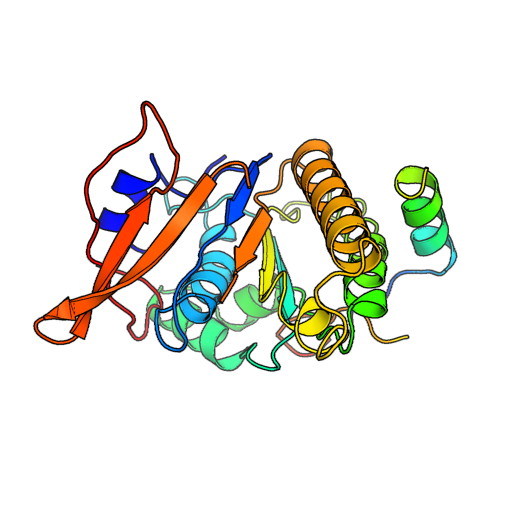A 1
ATOM 1343 C C A ILE A 1 171 ? 15.34900 -18.16000 -39.58700 0.670 20.01299 277 ILE A C 1
ATOM 1344 C C B ILE A 1 171 ? 15.35900 -18.16700 -39.58000 0.330 19.99624 277 ILE A C 1
ATOM 1345 O O A ILE A 1 171 ? 14.36400 -18.33400 -38.85000 0.670 18.14307 277 ILE A O 1
ATOM 1346 O O B ILE A 1 171 ? 14.37200 -18.34000 -38.84100 0.330 18.17742 277 ILE A O 1
ATOM 1355 N N . ALA A 1 172 ? 15.51500 -18.77300 -40.75900 1.000 17.24798 278 ALA A N 1
ATOM 1356 C CA . ALA A 1 172 ? 14.73800 -19.98500 -41.07100 1.000 16.23298 278 ALA A CA 1
ATOM 1357 C C . ALA A 1 172 ? 15.52200 -21.15000 -40.46500 1.000 17.35304 278 ALA A C 1
ATOM 1358 O O . ALA A 1 172 ? 16.74100 -21.21400 -40.68000 1.000 18.07695 278 ALA A O 1
ATOM 1360 N N . VAL A 1 173 ? 14.85400 -22.00500 -39.70200 1.000 16.43894 279 VAL A N 1
ATOM 1361 C CA . VAL A 1 173 ? 15.53200 -23.22500 -39.18800 1.000 15.87206 279 VAL A CA 1
ATOM 1362 C C . VAL A 1 173 ? 15.04800 -24.39600 -40.04600 1.000 16.67960 279 VAL A C 1
ATOM 1363 O O . VAL A 1 173 ? 13.82700 -24.54600 -40.20900 1.000 16.70236 279 VAL A O 1
ATOM 1367 N N . PHE A 1 174 ? 15.98100 -25.15200 -40.61300 1.000 14.73742 280 PHE A N 1
ATOM 1368 C CA . PHE A 1 174 ? 15.63800 -26.30900 -41.47100 1.000 14.36334 280 PHE A CA 1
ATOM 1369 C C . PHE A 1 174 ? 16.25200 -27.55800 -40.83400 1.000 14.70107 280 PHE A C 1
ATOM 1370 O O . PHE A 1 174 ? 17.47400 -27.58300 -40.63000 1.000 15.04506 280 PHE A O 1
ATOM 1378 N N . VAL A 1 175 ? 15.42300 -28.54500 -40.50200 1.000 14.09840 281 VAL A N 1
ATOM 1379 C CA . VAL A 1 175 ? 15.94800 -29.76500 -39.82600 1.000 15.88656 281 VAL A CA 1
ATOM 1380 C C . VAL A 1 175 ? 15.52500 -30.99900 -40.62200 1.000 14.85757 281 VAL A C 1
ATOM 1381 O O . VAL A 1 175 ? 14.46400 -30.97000 -41.26600 1.000 16.42556 281 VAL A O 1
ATOM 1385 N N . THR A 1 176 ? 16.35400 -32.03500 -40.58100 1.000 14.68639 282 THR A N 1
ATOM 1386 C CA . THR A 1 176 ? 16.01400 -33.29600 -41.28200 1.000 14.71137 282 THR A CA 1
ATOM 1387 C C . THR A 1 176 ? 15.74500 -34.39000 -40.24900 1.000 16.31088 282 THR A C 1
ATOM 1388 O O . THR A 1 176 ? 16.28400 -34.30900 -39.13400 1.000 16.80914 282 THR A O 1
ATOM 1392 N N . ASN A 1 177 ? 14.93500 -35.37100 -40.63200 1.000 16.85520 283 ASN A N 1
ATOM 1393 C CA . ASN A 1 177 ? 14.59500 -36.48500 -39.71500 1.000 19.56833 283 ASN A CA 1
ATOM 1394 C C . ASN A 1 177 ? 14.43000 -37.74500 -40.56900 1.000 19.83898 283 ASN A C 1
ATOM 1395 O O . ASN A 1 177 ? 13.79200 -37.66300 -41.61500 1.000 18.87038 283 ASN A O 1
ATOM 1400 N N . GLN A 1 178 ? 15.05900 -38.84700 -40.16200 1.000 22.90784 284 GLN A N 1
ATOM 1401 C CA . GLN A 1 178 ? 14.90000 -40.13400 -40.89100 1.000 24.20983 284 GLN A CA 1
ATOM 1402 C C . GLN A 1 178 ? 13.90600 -41.00600 -40.12000 1.000 36.30129 284 GLN A C 1
ATOM 1403 O O . GLN A 1 178 ? 13.35500 -40.50400 -39.12900 1.000 37.83531 284 GLN A O 1
ATOM 1409 N N . ALA A 1 191 ? 8.04200 -28.52700 -34.83800 1.000 55.43506 309 ALA A N 1
ATOM 1410 C CA . ALA A 1 191 ? 8.10100 -28.32500 -36.30300 1.000 42.08890 309 ALA A CA 1
ATOM 1411 C C . ALA A 1 191 ? 6.95600 -27.41200 -36.72300 1.000 38.08137 309 ALA A C 1
ATOM 1412 O O . ALA A 1 191 ? 5.80200 -27.87200 -36.71200 1.000 50.74864 309 ALA A O 1
ATOM 1414 N N . THR A 1 192 ? 7.27200 -26.16900 -37.07700 1.000 37.31281 310 THR A N 1
ATOM 1415 C CA . THR A 1 192 ? 6.22300 -25.26400 -37.59700 1.000 40.00862 310 THR A CA 1
ATOM 1416 C C . THR A 1 192 ? 5.63700 -25.94500 -38.83800 1.000 32.62509 310 THR A C 1
ATOM 1417 O O . THR A 1 192 ? 4.41600 -25.83900 -39.04700 1.000 40.95636 310 THR A O 1
ATOM 1421 N N . LEU A 1 193 ? 6.47700 -26.63700 -39.61600 1.000 26.99539 311 LEU A N 1
ATOM 1422 C CA . LEU A 1 193 ? 5.97900 -27.23900 -40.88100 1.000 25.03221 311 LEU A CA 1
ATOM 1423 C C . LEU A 1 193 ? 6.70700 -28.55200 -41.18100 1.000 22.62124 311 LEU A C 1
ATOM 1424 O O . LEU A 1 193 ? 7.94400 -28.53600 -41.26900 1.000 21.67472 311 LEU A O 1
ATOM 1429 N N . ARG A 1 194 ? 5.94800 -29.63300 -41.36000 1.000 23.46605 312 ARG A N 1
ATOM 1430 C CA . ARG A 1 194 ? 6.54700 -30.96100 -41.64800 1.000 22.92053 312 ARG A CA 1
ATOM 1431 C C . ARG A 1 194 ? 6.35700 -31.31200 -43.12800 1.000 21.66904 312 ARG A C 1
ATOM 1432 O O . ARG A 1 194 ? 5.22800 -31.19000 -43.62800 1.000 21.50035 312 ARG A O 1
ATOM 1440 N N . VAL A 1 195 ? 7.43100 -31.73900 -43.79100 1.000 20.21840 313 VAL A N 1
ATOM 1441 C CA . VAL A 1 195 ? 7.38300 -32.12000 -45.22800 1.000 18.62005 313 VAL A CA 1
ATOM 1442 C C . VAL A 1 195 ? 7.91400 -33.55100 -45.34900 1.000 17.60371 313 VAL A C 1
ATOM 1443 O O . VAL A 1 195 ? 8.98600 -33.82400 -44.80100 1.000 20.36813 313 VAL A O 1
ATOM 1447 N N . TYR A 1 196 ? 7.19000 -34.42000 -46.05200 1.000 17.77881 314 TYR A N 1
ATOM 1448 C CA . TYR A 1 196 ? 7.64200 -35.81900 -46.25500 1.000 17.94045 314 TYR A CA 1
ATOM 1449 C C . TYR A 1 196 ? 8.18900 -35.97800 -47.67400 1.000 19.05108 314 TYR A C 1
ATOM 1450 O O . TYR A 1 196 ? 7.47700 -35.62300 -48.62000 1.000 18.19195 314 TYR A O 1
ATOM 1459 N N . LEU A 1 197 ? 9.41600 -36.48800 -47.80200 1.000 17.58256 315 LEU A N 1
ATOM 1460 C CA . LEU A 1 197 ? 10.01500 -36.74100 -49.13700 1.000 17.98656 315 LEU A CA 1
ATOM 1461 C C . LEU A 1 197 ? 9.98300 -38.24400 -49.40800 1.000 18.72716 315 LEU A C 1
ATOM 1462 O O . LEU A 1 197 ? 10.24400 -39.02100 -48.47700 1.000 19.83922 315 LEU A O 1
ATOM 1467 N N . ARG A 1 198 ? 9.69100 -38.62000 -50.64700 1.000 17.58872 316 ARG A N 1
ATOM 1468 C CA . ARG A 1 198 ? 9.72700 -40.05800 -50.99700 1.000 19.85247 316 ARG A CA 1
ATOM 1469 C C . ARG A 1 198 ? 10.06600 -40.24300 -52.47300 1.000 21.24232 316 ARG A C 1
ATOM 1470 O O . ARG A 1 198 ? 10.22700 -39.23900 -53.18200 1.000 18.75890 316 ARG A O 1
ATOM 1478 N N . LYS A 1 199 ? 10.18700 -41.49900 -52.88700 1.000 25.02663 317 LYS A N 1
ATOM 1479 C CA . LYS A 1 199 ? 10.43000 -41.87300 -54.28400 1.000 27.62572 317 LYS A CA 1
ATOM 1480 C C . LYS A 1 199 ? 9.20600 -42.62800 -54.83200 1.000 26.51559 317 LYS A C 1
ATOM 1481 O O . LYS A 1 199 ? 8.65600 -43.53900 -54.18700 1.000 30.85800 317 LYS A O 1
ATOM 1487 N N . GLY A 1 200 ? 8.77200 -42.22100 -56.01700 1.000 29.47827 318 GLY A N 1
ATOM 1488 C CA . GLY A 1 200 ? 7.62100 -42.88800 -56.64400 1.000 29.88723 318 GLY A CA 1
ATOM 1489 C C . GLY A 1 200 ? 8.03900 -43.65400 -57.88300 1.000 30.32184 318 GLY A C 1
ATOM 1490 O O . GLY A 1 200 ? 9.21600 -44.04800 -57.97000 1.000 29.01991 318 GLY A O 1
ATOM 1491 N N . LYS A 1 201 ? 7.10500 -43.83500 -58.81200 1.000 35.87813 319 LYS A N 1
ATOM 1492 C CA . LYS A 1 201 ? 7.39500 -44.60300 -60.04800 1.000 38.55927 319 LYS A CA 1
ATOM 1493 C C . LYS A 1 201 ? 8.52900 -43.93100 -60.82400 1.000 37.76695 319 LYS A C 1
ATOM 1494 O O . LYS A 1 201 ? 8.52200 -42.69400 -60.91600 1.000 34.27205 319 LYS A O 1
ATOM 1500 N N . GLY A 1 202 ? 9.45500 -44.72500 -61.36600 1.000 36.86957 320 GLY A N 1
ATOM 1501 C CA . GLY A 1 202 ? 10.52300 -44.17000 -62.22000 1.000 31.69865 320 GLY A CA 1
ATOM 1502 C C . GLY A 1 202 ? 11.50700 -43.30500 -61.46100 1.000 27.95451 320 GLY A C 1
ATOM 1503 O O . GLY A 1 202 ? 12.20200 -42.50700 -62.10200 1.000 29.76314 320 GLY A O 1
ATOM 1504 N N . GLY A 1 203 ? 11.56200 -43.46100 -60.14000 1.000 25.90277 321 GLY A N 1
ATOM 1505 C CA . GLY A 1 203 ? 12.49900 -42.67500 -59.31700 1.000 26.35864 321 GLY A CA 1
ATOM 1506 C C . GLY A 1 203 ? 12.04300 -41.23600 -59.18200 1.000 22.79384 321 GLY A C 1
ATOM 1507 O O . GLY A 1 203 ? 12.86500 -40.39400 -58.79600 1.000 26.55188 321 GLY A O 1
ATOM 1508 N N . LYS A 1 204 ? 10.77600 -40.96800 -59.49300 1.000 22.99350 322 LYS A N 1
ATOM 1509 C CA . LYS A 1 204 ? 10.22200 -39.60600 -59.31400 1.000 22.33449 322 LYS A CA 1
ATOM 1510 C C . LYS A 1 204 ? 10.34100 -39.22600 -57.83700 1.000 22.53891 322 LYS A C 1
ATOM 1511 O O . LYS A 1 204 ? 9.89800 -40.01300 -56.98600 1.000 25.08748 322 LYS A O 1
ATOM 1517 N N . ARG A 1 205 ? 10.92400 -38.06200 -57.55600 1.000 20.20280 323 ARG A N 1
ATOM 1518 C CA . ARG A 1 205 ? 11.05200 -37.59100 -56.15400 1.000 19.98916 323 ARG A CA 1
ATOM 1519 C C . ARG A 1 205 ? 9.81400 -36.76000 -55.82900 1.000 21.04318 323 ARG A C 1
ATOM 1520 O O . ARG A 1 205 ? 9.50600 -35.83700 -56.60100 1.000 21.92441 323 ARG A O 1
ATOM 1528 N N . ILE A 1 206 ? 9.15800 -37.07100 -54.71400 1.000 19.19625 324 ILE A N 1
ATOM 1529 C CA . ILE A 1 206 ? 7.86100 -36.41500 -54.40600 1.000 19.06473 324 ILE A CA 1
ATOM 1530 C C . ILE A 1 206 ? 7.88000 -35.84200 -52.99100 1.000 19.88331 324 ILE A C 1
ATOM 1531 O O . ILE A 1 206 ? 8.32700 -36.54700 -52.07700 1.000 19.91717 324 ILE A O 1
ATOM 1536 N N . ALA A 1 207 ? 7.38600 -34.61600 -52.83700 1.000 18.81389 325 ALA A N 1
ATOM 1537 C CA . ALA A 1 207 ? 7.26400 -33.99900 -51.50000 1.000 18.75072 325 ALA A CA 1
ATOM 1538 C C . ALA A 1 207 ? 5.78300 -33.78200 -51.18100 1.000 19.63261 325 ALA A C 1
ATOM 1539 O O . ALA A 1 207 ? 5.03000 -33.48100 -52.11600 1.000 20.84735 325 ALA A O 1
ATOM 1541 N N . ARG A 1 208 ? 5.38400 -33.94500 -49.92200 1.000 19.26637 326 ARG A N 1
ATOM 1542 C CA . ARG A 1 208 ? 3.99000 -33.62400 -49.51100 1.000 20.89596 326 ARG A CA 1
ATOM 1543 C C . ARG A 1 208 ? 4.03700 -33.05600 -48.08900 1.000 21.91893 326 ARG A C 1
ATOM 1544 O O . ARG A 1 208 ? 4.97900 -33.38900 -47.35900 1.000 21.68164 326 ARG A O 1
ATOM 1552 N N . LEU A 1 209 ? 3.05500 -32.22500 -47.72600 1.000 22.38234 327 LEU A N 1
ATOM 1553 C CA . LEU A 1 209 ? 3.00500 -31.64000 -46.35800 1.000 27.57489 327 LEU A CA 1
ATOM 1554 C C . LEU A 1 209 ? 2.32500 -32.61800 -45.39800 1.000 23.48881 327 LEU A C 1
ATOM 1555 O O . LEU A 1 209 ? 1.40700 -33.33000 -45.83500 1.000 28.21756 327 LEU A O 1
ATOM 1560 N N . ILE A 1 210 ? 2.74200 -32.61100 -44.13400 1.000 27.50970 328 ILE A N 1
ATOM 1561 C CA . ILE A 1 210 ? 2.17300 -33.53800 -43.11700 1.000 27.22934 328 ILE A CA 1
ATOM 1562 C C . ILE A 1 210 ? 1.54900 -32.73000 -41.97300 1.000 33.60338 328 ILE A C 1
ATOM 1563 O O . ILE A 1 210 ? 2.20500 -31.78400 -41.50400 1.000 29.68754 328 ILE A O 1
ATOM 1568 N N . ASP A 1 211 ? 0.33300 -33.08600 -41.55400 1.000 34.41849 329 ASP A N 1
ATOM 1569 C CA . ASP A 1 211 ? -0.37400 -32.43800 -40.43100 1.000 43.61215 329 ASP A CA 1
ATOM 1570 C C . ASP A 1 211 ? -0.32800 -30.93000 -40.57600 1.000 45.61856 329 ASP A C 1
ATOM 1571 O O . ASP A 1 211 ? 0.10500 -30.19600 -39.66500 1.000 41.89149 329 ASP A O 1
ATOM 1576 N N . ALA A 1 212 ? -0.62200 -30.47800 -41.79700 1.000 39.15670 330 ALA A N 1
ATOM 1577 C CA . ALA A 1 212 ? -0.59900 -29.02900 -42.08000 1.000 37.58240 330 ALA A CA 1
ATOM 1578 C C . ALA A 1 212 ? -1.98800 -28.63400 -42.57300 1.000 43.59606 330 ALA A C 1
ATOM 1579 O O . ALA A 1 212 ? -2.19900 -28.55600 -43.79700 1.000 38.83509 330 ALA A O 1
ATOM 1581 N N . PRO A 1 213 ? -2.94200 -28.39500 -41.65200 1.000 49.11991 331 PRO A N 1
ATOM 1582 C CA . PRO A 1 213 ? -4.29200 -28.02300 -42.03700 1.000 50.16960 331 PRO A CA 1
ATOM 1583 C C . PRO A 1 213 ? -4.26100 -26.67400 -42.75800 1.000 45.06264 331 PRO A C 1
ATOM 1584 O O . PRO A 1 213 ? -3.39300 -25.87800 -42.45000 1.000 47.31375 331 PRO A O 1
ATOM 1588 N N . HIS A 1 214 ? -5.16800 -26.47700 -43.71200 1.000 37.70064 332 HIS A N 1
ATOM 1589 C CA . HIS A 1 214 ? -5.28400 -25.17300 -44.42200 1.000 41.63604 332 HIS A CA 1
ATOM 1590 C C . HIS A 1 214 ? -4.05000 -24.90500 -45.29100 1.000 37.73449 332 HIS A C 1
ATOM 1591 O O . HIS A 1 214 ? -3.91000 -23.76800 -45.78400 1.000 43.17091 332 HIS A O 1
ATOM 1598 N N . LEU A 1 215 ? -3.19100 -25.90800 -45.48700 1.000 34.53384 333 LEU A N 1
ATOM 1599 C CA . LEU A 1 215 ? -2.03300 -25.75000 -46.40500 1.000 29.18298 333 LEU A CA 1
ATOM 1600 C C . LEU A 1 215 ? -2.20800 -26.75700 -47.54900 1.000 32.99296 333 LEU A C 1
ATOM 1601 O O . LEU A 1 215 ? -2.99100 -27.70400 -47.37200 1.000 33.28787 333 LEU A O 1
ATOM 1606 N N . PRO A 1 216 ? -1.51900 -26.61800 -48.70400 1.000 29.45710 334 PRO A N 1
ATOM 1607 C CA . PRO A 1 216 ? -1.74500 -27.51600 -49.84800 1.000 28.92052 334 PRO A CA 1
ATOM 1608 C C . PRO A 1 216 ? -1.67300 -29.00000 -49.46000 1.000 25.69925 334 PRO A C 1
ATOM 1609 O O . PRO A 1 216 ? -0.75700 -29.38100 -48.75600 1.000 28.74492 334 PRO A O 1
ATOM 1613 N N . GLU A 1 217 ? -2.64400 -29.79100 -49.92300 1.000 28.55091 335 GLU A N 1
ATOM 1614 C CA . GLU A 1 217 ? -2.70000 -31.23000 -49.55800 1.000 33.35037 335 GLU A CA 1
ATOM 1615 C C . GLU A 1 217 ? -2.04100 -32.07400 -50.64600 1.000 35.14831 335 GLU A C 1
ATOM 1616 O O . GLU A 1 217 ? -1.88900 -33.29000 -50.43500 1.000 34.00052 335 GLU A O 1
ATOM 1622 N N . GLY A 1 218 ? -1.66100 -31.45000 -51.75700 1.000 33.80467 336 GLY A N 1
ATOM 1623 C CA . GLY A 1 218 ? -1.13000 -32.21700 -52.89600 1.000 29.20279 336 GLY A CA 1
ATOM 1624 C C . GLY A 1 218 ? 0.35000 -32.52500 -52.78300 1.000 28.05219 336 GLY A C 1
ATOM 1625 O O . GLY A 1 218 ? 0.95200 -32.24500 -51.73400 1.000 26.99130 336 GLY A O 1
ATOM 1626 N N . GLU A 1 219 ? 0.90300 -33.10000 -53.84600 1.000 30.94376 337 GLU A N 1
ATOM 1627 C CA . GLU A 1 219 ? 2.33400 -33.48100 -53.84900 1.000 27.18772 337 GLU A CA 1
ATOM 1628 C C . GLU A 1 219 ? 3.08000 -32.58900 -54.83800 1.000 26.20600 337 GLU A C 1
ATOM 1629 O O . GLU A 1 219 ? 2.43000 -32.02300 -55.73000 1.000 30.00456 337 GLU A O 1
ATOM 1635 N N . ALA A 1 220 ? 4.39400 -32.46500 -54.66800 1.000 24.77705 338 ALA A N 1
ATOM 1636 C CA . ALA A 1 220 ? 5.21900 -31.68600 -55.61400 1.000 23.70508 338 ALA A CA 1
ATOM 1637 C C . ALA A 1 220 ? 6.36900 -32.57600 -56.08600 1.000 21.79117 338 ALA A C 1
ATOM 1638 O O . ALA A 1 220 ? 7.01000 -33.20300 -55.23400 1.000 23.01237 338 ALA A O 1
ATOM 1640 N N . VAL A 1 221 ? 6.60200 -32.63000 -57.39600 1.000 23.11005 339 VAL A N 1
ATOM 1641 C CA . VAL A 1 221 ? 7.73000 -33.43300 -57.94600 1.000 21.03662 339 VAL A CA 1
ATOM 1642 C C . VAL A 1 221 ? 8.95400 -32.52200 -58.05600 1.000 21.89493 339 VAL A C 1
ATOM 1643 O O . VAL A 1 221 ? 8.80400 -31.37500 -58.50500 1.000 25.62388 339 VAL A O 1
ATOM 1647 N N . PHE A 1 222 ? 10.11000 -33.02700 -57.63500 1.000 19.60040 340 PHE A N 1
ATOM 1648 C CA . PHE A 1 222 ? 11.35900 -32.24000 -57.74400 1.000 19.24043 340 PHE A CA 1
ATOM 1649 C C . PHE A 1 222 ? 12.48000 -33.14300 -58.25800 1.000 19.35814 340 PHE A C 1
ATOM 1650 O O . PHE A 1 222 ? 12.30600 -34.37200 -58.28200 1.000 20.75577 340 PHE A O 1
ATOM 1658 N N . SER A 1 223 ? 13.59400 -32.52800 -58.64200 1.000 20.33613 341 SER A N 1
ATOM 1659 C CA . SER A 1 223 ? 14.75400 -33.29400 -59.15300 1.000 20.56520 341 SER A CA 1
ATOM 1660 C C . SER A 1 223 ? 16.02200 -32.91100 -58.38800 1.000 18.24175 341 SER A C 1
ATOM 1661 O O . SER A 1 223 ? 16.04100 -31.82400 -57.79000 1.000 19.12135 341 SER A O 1
ATOM 1664 N N . ILE A 1 224 ? 17.01900 -33.79400 -58.38600 1.000 18.05875 342 ILE A N 1
ATOM 1665 C CA . ILE A 1 224 ? 18.34500 -33.4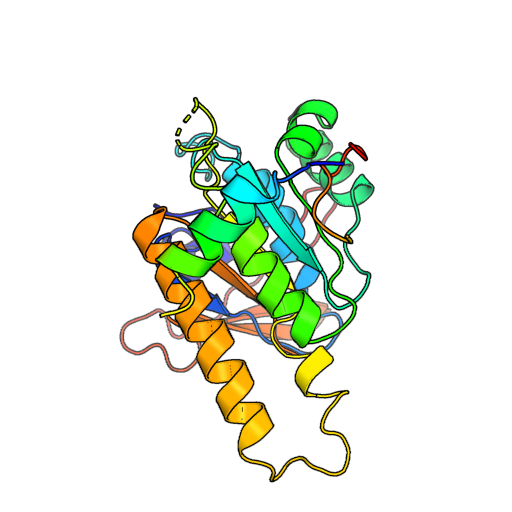5800 -57.79500 1.000 17.40534 342 ILE A CA 1
ATOM 1666 C C . ILE A 1 224 ? 19.32500 -33.46300 -58.96800 1.000 18.08815 342 ILE A C 1
ATOM 1667 O O . ILE A 1 224 ? 19.44500 -34.50800 -59.62200 1.000 19.39883 342 ILE A O 1
ATOM 1672 N N . THR A 1 225 ? 19.95700 -32.32500 -59.24500 1.000 17.54898 343 THR A N 1
ATOM 1673 C CA . THR A 1 225 ? 20.84500 -32.22300 -60.43100 1.000 18.69343 343 THR A CA 1
ATOM 1674 C C . THR A 1 225 ? 22.16500 -31.54700 -60.05400 1.000 19.16946 343 THR A C 1
ATOM 1675 O O . THR A 1 225 ? 22.46100 -31.44600 -58.85800 1.000 17.92374 343 THR A O 1
ATOM 1679 N N . GLU A 1 226 ? 22.90800 -31.07600 -61.05600 1.000 19.90025 344 GLU A N 1
ATOM 1680 C CA . GLU A 1 226 ? 24.18400 -30.35400 -60.80800 1.000 21.05359 344 GLU A CA 1
ATOM 1681 C C . GLU A 1 226 ? 23.89600 -28.99100 -60.16400 1.000 21.10859 344 GLU A C 1
ATOM 1682 O O . GLU A 1 226 ? 24.83800 -28.40000 -59.62100 1.000 20.29520 344 GLU A O 1
ATOM 1688 N N . LYS A 1 227 ? 22.64700 -28.52100 -60.22500 1.000 19.85133 345 LYS A N 1
ATOM 1689 C CA . LYS A 1 227 ? 22.25800 -27.23200 -59.58900 1.000 19.28508 345 LYS A CA 1
ATOM 1690 C C . LYS A 1 227 ? 21.67500 -27.49000 -58.19900 1.000 19.04670 345 LYS A C 1
ATOM 1691 O O . LYS A 1 227 ? 21.19700 -26.53300 -57.57800 1.000 19.20956 345 LYS A O 1
ATOM 1697 N N . GLY A 1 228 ? 21.71900 -28.73800 -57.73800 1.000 17.55804 346 GLY A N 1
ATOM 1698 C CA . GLY A 1 228 ? 21.08000 -29.08200 -56.45700 1.000 18.44509 346 GLY A CA 1
ATOM 1699 C C . GLY A 1 228 ? 19.62700 -29.43600 -56.70200 1.000 17.37011 346 GLY A C 1
ATOM 1700 O O . GLY A 1 228 ? 19.34400 -30.11800 -57.70000 1.000 20.28429 346 GLY A O 1
ATOM 1701 N N . ILE A 1 229 ? 18.73400 -28.94900 -55.85100 1.000 18.02539 347 ILE A N 1
ATOM 1702 C CA . ILE A 1 229 ? 17.27700 -29.18600 -56.05000 1.000 17.36669 347 ILE A CA 1
ATOM 1703 C C . ILE A 1 229 ? 16.77000 -28.25600 -57.15500 1.000 17.45139 347 ILE A C 1
ATOM 1704 O O . ILE A 1 229 ? 17.09400 -27.05800 -57.11600 1.000 20.10837 347 ILE A O 1
ATOM 1709 N N . GLU A 1 230 ? 16.01600 -28.80200 -58.10600 1.000 19.00582 348 GLU A N 1
ATOM 1710 C CA . GLU A 1 230 ? 15.38400 -27.95400 -59.15000 1.000 19.81868 348 GLU A CA 1
ATOM 1711 C C . GLU A 1 230 ? 14.24100 -28.75600 -59.77300 1.000 22.71263 348 GLU A C 1
ATOM 1712 O O . GLU A 1 230 ? 14.14500 -29.95900 -59.49900 1.000 24.29866 348 GLU A O 1
ATOM 1718 N N . ASP A 1 231 ? 13.39900 -28.09600 -60.56100 1.000 23.02356 349 ASP A N 1
ATOM 1719 C CA . ASP A 1 231 ? 12.32000 -28.82200 -61.27900 1.000 27.33080 349 ASP A CA 1
ATOM 1720 C C . ASP A 1 231 ? 12.96200 -29.76400 -62.30700 1.000 35.04178 349 ASP A C 1
ATOM 1721 O O . ASP A 1 231 ? 13.86900 -29.29700 -63.01500 1.000 33.17139 349 ASP A O 1
ATOM 1726 N N . CYS B 2 2 ? 37.79500 -28.02500 -27.98500 1.000 69.20238 2055 CYS B N 1
ATOM 1727 C CA . CYS B 2 2 ? 36.84500 -27.10600 -28.67100 1.000 68.98613 2055 CYS B CA 1
ATOM 1728 C C . CYS B 2 2 ? 36.59400 -27.51100 -30.11900 1.000 59.85022 2055 CYS B C 1
ATOM 1729 O O . CYS B 2 2 ? 37.43800 -27.16500 -30.97100 1.000 58.98511 2055 CYS B O 1
ATOM 1732 N N . SER B 2 3 ? 35.48200 -28.20000 -30.38000 1.000 50.11988 2056 SER B N 1
ATOM 1733 C CA . SER B 2 3 ? 35.07300 -28.48800 -31.77800 1.000 40.22523 2056 SER B CA 1
ATOM 1734 C C . SER B 2 3 ? 33.90900 -27.55400 -32.11300 1.000 39.63774 2056 SER B C 1
ATOM 1735 O O . SER B 2 3 ? 32.81900 -27.73900 -31.54100 1.000 38.59615 2056 SER B O 1
ATOM 1738 N N . GLY B 2 4 ? 34.15000 -26.56600 -32.97500 1.000 33.73701 2057 GLY B N 1
ATOM 1739 C CA . GLY B 2 4 ? 33.10000 -25.58500 -33.28700 1.000 28.60805 2057 GLY B CA 1
ATOM 1740 C C . GLY B 2 4 ? 32.83800 -25.49000 -34.77400 1.000 22.77517 2057 GLY B C 1
ATOM 1741 O O . GLY B 2 4 ? 32.79500 -26.53700 -35.43300 1.000 22.83619 2057 GLY B O 1
ATOM 1742 N N . PHE B 2 5 ? 32.70500 -24.26500 -35.27800 1.000 21.83207 2058 PHE B N 1
ATOM 1743 C CA . PHE B 2 5 ? 32.34200 -24.07700 -36.70000 1.000 21.70898 2058 PHE B CA 1
ATOM 1744 C C . PHE B 2 5 ? 33.53200 -23.63100 -37.54300 1.000 17.50948 2058 PHE B C 1
ATOM 1745 O O . PHE B 2 5 ? 34.48700 -23.06500 -36.99100 1.000 21.41356 2058 PHE B O 1
ATOM 1753 N N . SER B 2 6 ? 33.46400 -23.91100 -38.83800 1.000 18.24712 2059 SER B N 1
ATOM 1754 C CA . SER B 2 6 ? 34.49200 -23.43000 -39.78800 1.000 19.75373 2059 SER B 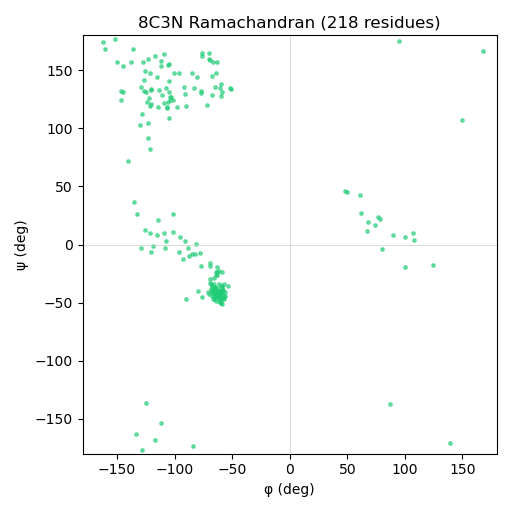CA 1
ATOM 1755 C C . SER B 2 6 ? 33.74400 -22.95000 -41.02900 1.000 19.59139 2059 SER B C 1
ATOM 1756 O O . SER B 2 6 ? 32.60200 -23.39100 -41.22400 1.000 20.00907 2059 SER B O 1
ATOM 1759 N N . THR B 2 7 ? 34.34800 -22.07100 -41.82100 1.000 19.49551 2060 THR B N 1
ATOM 1760 C CA . THR B 2 7 ? 33.71300 -21.73000 -43.11600 1.000 20.41769 2060 THR B CA 1
ATOM 1761 C C . THR B 2 7 ? 33.77500 -23.00900 -43.95500 1.000 20.77804 2060 THR B C 1
ATOM 1762 O O . THR B 2 7 ? 34.62100 -23.86500 -43.66100 1.000 22.61318 2060 THR B O 1
ATOM 1766 N N . ALA B 2 8 ? 32.90400 -23.14300 -44.94900 1.000 20.54837 2061 ALA B N 1
ATOM 1767 C CA . ALA B 2 8 ? 32.95800 -24.32900 -45.83200 1.000 22.88079 2061 ALA B CA 1
ATOM 1768 C C . ALA B 2 8 ? 34.29500 -24.34600 -46.58600 1.000 25.19310 2061 ALA B C 1
ATOM 1769 O O . ALA B 2 8 ? 34.67100 -25.42100 -47.06000 1.000 28.91916 2061 ALA B O 1
ATOM 1771 N N . SER B 2 9 ? 34.97600 -23.19700 -46.67800 1.000 26.32402 2062 SER B N 1
ATOM 1772 C CA . SER B 2 9 ? 36.30900 -23.10200 -47.33900 1.000 29.78562 2062 SER B CA 1
ATOM 1773 C C . SER B 2 9 ? 37.41700 -23.62600 -46.41500 1.000 30.88328 2062 SER B C 1
ATOM 1774 O O . SER B 2 9 ? 38.56000 -23.71600 -46.88900 1.000 32.85513 2062 SER B O 1
ATOM 1777 N N . GLY B 2 10 ? 37.10700 -23.94100 -45.15200 1.000 26.92624 2063 GLY B N 1
ATOM 1778 C CA . GLY B 2 10 ? 38.10500 -24.57600 -44.26200 1.000 29.56564 2063 GLY B CA 1
ATOM 1779 C C . GLY B 2 10 ? 38.65900 -23.67500 -43.17000 1.000 28.09139 2063 GLY B C 1
ATOM 1780 O O . GLY B 2 10 ? 39.54600 -24.13700 -42.43800 1.000 29.55855 2063 GLY B O 1
ATOM 1781 N N . LYS B 2 11 ? 38.15700 -22.45000 -43.04300 1.000 24.89005 2064 LYS B N 1
ATOM 1782 C CA . LYS B 2 11 ? 38.71800 -21.49100 -42.05900 1.000 24.11946 2064 LYS B CA 1
ATOM 1783 C C . LYS B 2 11 ? 37.98900 -21.64100 -40.72100 1.000 21.11587 2064 LYS B C 1
ATOM 1784 O O . LYS B 2 11 ? 36.77400 -21.40700 -40.68100 1.000 21.26456 2064 LYS B O 1
ATOM 1790 N N . LYS B 2 12 ? 38.72300 -21.99600 -39.66800 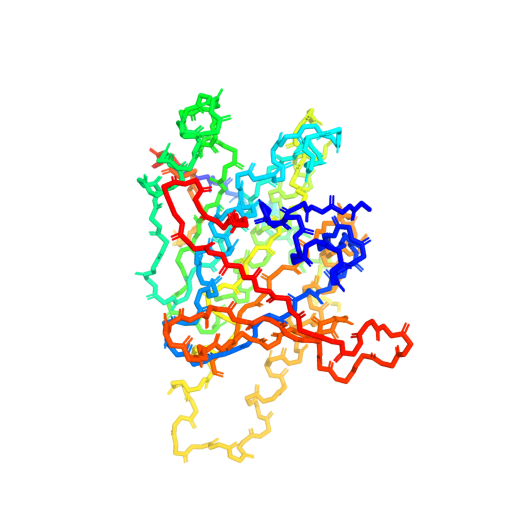1.000 22.63451 1226 LYS B N 1
ATOM 1791 C CA . LYS B 2 12 ? 38.09700 -22.17000 -38.33400 1.000 24.60236 1226 LYS B CA 1
ATOM 1792 C C . LYS B 2 12 ? 37.47000 -20.84600 -37.89900 1.000 23.24757 1226 LYS B C 1
ATOM 1793 O O . LYS B 2 12 ? 38.13300 -19.80400 -38.04900 1.000 28.98805 1226 LYS B O 1
ATOM 1799 N N . LEU B 2 13 ? 36.24100 -20.89600 -37.39300 1.000 26.54264 1227 LEU B N 1
ATOM 1800 C CA . LEU B 2 13 ? 35.54200 -19.68300 -36.90500 1.000 27.16180 1227 LEU B CA 1
ATOM 1801 C C . LEU B 2 13 ? 35.53400 -19.75800 -35.38000 1.000 33.08992 1227 LEU B C 1
ATOM 1802 O O . LEU B 2 13 ? 34.93200 -20.69900 -34.84100 1.000 31.74386 1227 LEU B O 1
ATOM 1807 N N . ASN B 2 14 ? 36.17200 -18.79600 -34.71700 1.000 32.27578 1228 ASN B N 1
ATOM 1808 C CA . ASN B 2 14 ? 36.31900 -18.91600 -33.24500 1.000 30.33445 1228 ASN B CA 1
ATOM 1809 C C . ASN B 2 14 ? 35.30600 -18.05400 -32.49100 1.000 28.95045 1228 ASN B C 1
ATOM 1810 O O . ASN B 2 14 ? 34.92000 -16.99600 -33.01000 1.000 28.36077 1228 ASN B O 1
ATOM 1815 N N . VAL B 2 15 ? 34.88600 -18.52600 -31.31900 1.000 28.14574 1229 VAL B N 1
ATOM 1816 C CA . VAL B 2 15 ? 33.98200 -17.74000 -30.43700 1.000 28.38714 1229 VAL B CA 1
ATOM 1817 C C . VAL B 2 15 ? 34.73800 -17.59400 -29.11400 1.000 31.54988 1229 VAL B C 1
ATOM 1818 O O . VAL B 2 15 ? 35.17900 -18.62200 -28.58000 1.000 30.80994 1229 VAL B O 1
ATOM 1822 N N . SER B 2 16 ? 34.90200 -16.36300 -28.63700 1.000 29.86013 1230 SER B N 1
ATOM 1823 C CA . SER B 2 16 ? 35.67300 -16.12100 -27.39200 1.000 33.36287 1230 SER B CA 1
ATOM 1824 C C . SER B 2 16 ? 34.98100 -16.79900 -26.20900 1.000 32.42220 1230 SER B C 1
ATOM 1825 O O . SER B 2 16 ? 33.76400 -17.01700 -26.27900 1.000 31.88202 1230 SER B O 1
ATOM 1828 N N . THR B 2 17 ? 35.73800 -17.08900 -25.15100 1.000 35.35166 1231 THR B N 1
ATOM 1829 C CA . THR B 2 17 ? 35.12300 -17.66700 -23.92800 1.000 39.27530 1231 THR B CA 1
ATOM 1830 C C . THR B 2 17 ? 34.04400 -16.70800 -23.41900 1.000 36.08681 1231 THR B C 1
ATOM 1831 O O . THR B 2 17 ? 32.98800 -17.18700 -22.98700 1.000 35.20377 1231 THR B O 1
ATOM 1835 N N . GLN B 2 18 ? 34.30300 -15.40200 -23.49000 1.000 36.10904 1232 GLN B N 1
ATOM 1836 C CA . GLN B 2 18 ? 33.33300 -14.39100 -22.99000 1.000 34.17122 1232 GLN B CA 1
ATOM 1837 C C . GLN B 2 18 ? 32.06500 -14.39600 -23.85500 1.000 34.60831 1232 GLN B C 1
ATOM 1838 O O . GLN B 2 18 ? 30.96900 -14.39900 -23.28200 1.000 35.56054 1232 GLN B O 1
ATOM 1844 N N . ALA B 2 19 ? 32.22000 -14.39600 -25.18400 1.000 31.30361 1233 ALA B N 1
ATOM 1845 C CA . ALA B 2 19 ? 31.05300 -14.40500 -26.09600 1.000 30.12483 1233 ALA B CA 1
ATOM 1846 C C . ALA B 2 19 ? 30.25700 -15.69100 -25.87000 1.000 28.25768 1233 ALA B C 1
ATOM 1847 O O . ALA B 2 19 ? 29.01800 -15.63000 -25.86900 1.000 27.92372 1233 ALA B O 1
ATOM 1849 N N . CYS B 2 20 ? 30.96700 -16.80000 -25.67900 1.000 28.71957 1234 CYS B N 1
ATOM 1850 C CA . CYS B 2 20 ? 30.31300 -18.09900 -25.40100 1.000 28.09954 1234 CYS B CA 1
ATOM 1851 C C . CYS B 2 20 ? 29.46900 -17.98100 -24.13500 1.000 26.07855 1234 CYS B C 1
ATOM 1852 O O . CYS B 2 20 ? 28.29000 -18.35900 -24.16100 1.000 26.11602 1234 CYS B O 1
ATOM 1855 N N . GLN B 2 21 ? 30.07900 -17.47400 -23.06400 1.000 30.04490 1235 GLN B N 1
ATOM 1856 C CA . GLN B 2 21 ? 29.37200 -17.36500 -21.76200 1.000 30.16196 1235 GLN B CA 1
ATOM 1857 C C . GLN B 2 21 ? 28.13300 -16.47600 -21.90800 1.000 27.69334 1235 GLN B C 1
ATOM 1858 O O . GLN B 2 21 ? 27.09600 -16.80600 -21.31900 1.000 28.88993 1235 GLN B O 1
ATOM 1864 N N . LYS B 2 22 ? 28.24700 -15.38500 -22.67100 1.000 30.16441 1236 LYS B N 1
ATOM 1865 C CA . LYS B 2 22 ? 27.10500 -14.45000 -22.84300 1.000 32.77538 1236 LYS B CA 1
ATOM 1866 C C . LYS B 2 22 ? 25.94200 -15.17900 -23.52300 1.000 30.93069 1236 LYS B C 1
ATOM 1867 O O . LYS B 2 22 ? 24.79500 -14.96600 -23.11500 1.000 33.03418 1236 LYS B O 1
ATOM 1873 N N . ALA B 2 23 ? 26.24100 -15.99400 -24.53700 1.000 27.29348 1237 ALA B N 1
ATOM 1874 C CA . ALA B 2 23 ? 25.19000 -16.73900 -25.26500 1.000 29.19636 1237 ALA B CA 1
ATOM 1875 C C . ALA B 2 23 ? 24.53300 -17.75000 -24.32400 1.000 28.02887 1237 ALA B C 1
ATOM 1876 O O . ALA B 2 23 ? 23.29900 -17.83900 -24.31400 1.000 28.92185 1237 ALA B O 1
ATOM 1878 N N . VAL B 2 24 ? 25.35300 -18.46900 -23.55700 1.000 28.39179 1238 VAL B N 1
ATOM 1879 C CA . VAL B 2 24 ? 24.79600 -19.45400 -22.58400 1.000 26.81768 1238 VAL B CA 1
ATOM 1880 C C . VAL B 2 24 ? 23.89700 -18.70100 -21.59700 1.000 28.30148 1238 VAL B C 1
ATOM 1881 O O . VAL B 2 24 ? 22.77800 -19.15200 -21.36500 1.000 32.17089 1238 VAL B O 1
ATOM 1885 N N . LYS B 2 25 ? 24.36600 -17.56400 -21.08200 1.000 29.32690 1239 LYS B N 1
ATOM 1886 C CA . LYS B 2 25 ? 23.57800 -16.78600 -20.09200 1.000 29.50999 1239 LYS B CA 1
ATOM 1887 C C . LYS B 2 25 ? 22.24700 -16.36100 -20.71600 1.000 32.73063 1239 LYS B C 1
ATOM 1888 O O . LYS B 2 25 ? 21.20600 -16.51500 -20.06400 1.000 37.60686 1239 LYS B O 1
ATOM 1894 N N . LEU B 2 26 ? 22.29400 -15.84900 -21.94500 1.000 34.27986 1240 LEU B N 1
ATOM 1895 C CA . LEU B 2 26 ? 21.06900 -15.32700 -22.60500 1.000 37.66156 1240 LEU B CA 1
ATOM 1896 C C . LEU B 2 26 ? 20.09300 -16.45000 -22.95600 1.000 35.66357 1240 LEU B C 1
ATOM 1897 O O . LEU B 2 26 ? 18.88600 -16.17700 -22.94900 1.000 43.82130 1240 LEU B O 1
ATOM 1902 N N . PHE B 2 27 ? 20.58000 -17.66400 -23.22600 1.000 32.85192 1241 PHE B N 1
ATOM 1903 C CA . PHE B 2 27 ? 19.66100 -18.71400 -23.74700 1.000 35.03143 1241 PHE B CA 1
ATOM 1904 C C . PHE B 2 27 ? 19.55500 -19.97200 -22.86800 1.000 37.29279 1241 PHE B C 1
ATOM 1905 O O . PHE B 2 27 ? 18.73400 -20.83500 -23.22100 1.000 42.28285 1241 PHE B O 1
ATOM 1913 N N . SER B 2 28 ? 20.35400 -20.10100 -21.80500 1.000 39.42463 1242 SER B N 1
ATOM 1914 C CA . SER B 2 28 ? 20.31900 -21.34200 -20.98100 1.000 38.98310 1242 SER B CA 1
ATOM 1915 C C . SER B 2 28 ? 19.12500 -21.29500 -20.02600 1.000 48.30565 1242 SER B C 1
ATOM 1916 O O . SER B 2 28 ? 18.51500 -22.35700 -19.79800 1.000 44.64401 1242 SER B O 1
ATOM 1919 N N . GLY B 2 29 ? 18.85300 -20.12100 -19.44800 1.000 51.06758 1243 GLY B N 1
ATOM 1920 C CA . GLY B 2 29 ? 17.68800 -19.96300 -18.55900 1.000 55.18660 1243 GLY B CA 1
ATOM 1921 C C . GLY B 2 29 ? 16.44500 -19.65700 -19.37200 1.000 66.84857 1243 GLY B C 1
ATOM 1922 O O . GLY B 2 29 ? 15.67200 -20.56900 -19.65000 1.000 67.59515 1243 GLY B O 1
#

Organism: Pyrococcus furiosus (strain ATCC 43587 / DSM 3638 / JCM 8422 / Vc1) (NCBI:txid186497)

Secondary structure (P-SEA, 3-state):
cbbbcccaaaaaaacccccccbbbbbbbcccccaaaaaaaaaaaaacccccccccbbbbbbbccccccaaaaaaaaaaacccaaaaaaabbbbbbccaaaaaaaaaaaaaaaaaacccccccbbbcccccaaaaaaaccccccaaaaaaaaaaaaaaaaaaaaabbbbbbbccccbbbbbbcccccbbbbbcccccccccbbbbbbbccccccc/cbbbbccccccccccaaaaaaaaaaccc

Sequence (242 aa):
GRISTGSKSLDKLLGGGIETQAITEVVFGEFGSGKTQLAHTLAVMVQLPPEEGGLNGSAMYIDTENTFRPERLREIAQNRGLDPDEVLDNVAYYARAFNSNHQMQLLYQASSAMMVVESSLTDRPYKLLIVDSLTSHFRSSEYIGRGALAERQQKLARFLRMLHRLANEFDIIAVFVTNQATLRVYLRKGKGGKRIARLIDAPHLPEGEAVFSITEKGIEDCSGFSTASGKKLNVSTQACQKAVKLFSG

B-factor: mean 26.69, std 9.19, range [13.54, 77.6]

Nearest PDB structures (foldseek):
  8c3n-assembly1_A  TM=1.005E+00  e=3.996E-48  Pyrococcus furiosus
  8br9-assembly1_A  TM=9.770E-01  e=1.237E-41  Pyrococcus furiosus
  5kdd-assembly1_A  TM=9.612E-01  e=4.078E-41  Pyrococcus furiosus
  5fow-assembly2_C  TM=9.610E-01  e=2.573E-39  Pyrococcus furiosus DSM 3638
  8c3j-assembly1_A  TM=9.709E-01  e=9.419E-37  Pyrococcus furiosus

Solvent-accessible surface area: 11794 Å² total; per-residue (Å²): 60,92,0,14,0,16,0,170,38,1,20,174,13,10,51,40,1,2,72,9,98,5,0,3,13,2,37,4,125,181,44,5,9,20,29,45,4,0,1,0,0,0,0,8,0,14,20,36,83,147,102,19,0,32,63,0,10,0,0,0,0,0,13,70,94,53,17,132,41,93,26,0,88,74,0,0,126,58,61,72,42,68,22,85,112,5,9,87,33,1,2,47,2,88,2,108,64,7,111,18,1,47,91,0,0,41,14,0,1,14,13,2,80,144,13,114,101,138,72,31,26,27,0,0,0,0,1,2,8,23,31,26,7,149,78,60,3,127,84,109,48,103,77,58,78,67,102,91,54,42,40,102,2,42,145,14,0,65,95,0,0,89,101,16,55,0,0,0,0,0,0,31,115,57,84,26,78,1,55,0,80,117,23,186,93,43,101,46,14,0,89,19,41,128,20,111,195,80,64,171,41,84,5,69,5,43,52,41,83,75,0,0,35,93,156,56,27,3,26,13,8,62,60,148,152,46,137,32,53,110,102,33,46,128,126,4,54,160,111,22,66,113